Protein AF-A0A816HBF9-F1 (afdb_monomer_lite)

Sequence (228 aa):
MGNAANHFSFCVGQSSKKVHQKRPYVSRPFWPYEHHHLNLNEIDRDTKSSRCIHVMNKTLLETYRDCPLCLKLLYEPVSTLCGHTFCLLCLERFLIASDSLLRCPICRIDLTYLRSCSNQLKPNAILHNLFREMYADEYEIRRNELDNERKNIIKKRLVIGNTHQLLSCDYHHKQHEWTLFIKFDNDDQDPNEISEYVKQVKIHLHPTFSPSQIILDQPPFRLTRIGW

pLDDT: mean 73.68, std 24.53, range [24.92, 96.31]

Radius of gyration: 25.27 Å; chains: 1; bounding box: 60×41×72 Å

Organism: Adineta ricciae (NCBI:txid249248)

Secondary structure (DSSP, 8-state):
---------------------------------------GGG--S---SS-GGGGS-HHHHHHH-B-TTTSSB-SSEEE-TTS-EEEHHHHHHHHHH-SS--B-TTT--B-THHHHSTT-----HHHHHHHHHHTHHHHHHHHHHHHHHHHT---PPEEEEEEEEEEP--TT--EEEEEEEEEETTTTS-TTTHHHH-S-EEEE--TTSSSSEEEE-SSSEEEEEEE-

InterPro domains:
  IPR001841 Zinc finger, RING-type [PS50089] (67-108)
  IPR001841 Zinc finger, RING-type [SM00184] (67-107)
  IPR013083 Zinc finger, RING/FYVE/PHD-type [G3DSA:3.30.40.10] (51-157)
  IPR017907 Zinc finger, RING-type, conserved site [PS00518] (82-91)
  IPR038704 YEATS superfamily [G3DSA:2.60.40.1970] (158-228)
  IPR055129 YEATS domain [PF03366] (174-228)
  IPR055129 YEATS domain [PS51037] (148-228)

Structure (mmCIF, N/CA/C/O backbone):
data_AF-A0A816HBF9-F1
#
_entry.id   AF-A0A816HBF9-F1
#
loop_
_atom_site.group_PDB
_atom_site.id
_atom_site.type_symbol
_atom_site.label_atom_id
_atom_site.label_alt_id
_atom_site.label_comp_id
_atom_site.label_asym_id
_atom_site.label_entity_id
_atom_site.label_seq_id
_atom_site.pdbx_PDB_ins_code
_atom_site.Cartn_x
_atom_site.Cartn_y
_atom_site.Cartn_z
_atom_site.occupancy
_atom_site.B_iso_or_equiv
_atom_site.auth_seq_id
_atom_site.auth_comp_id
_atom_site.auth_asym_id
_atom_site.auth_atom_id
_atom_site.pdbx_PDB_model_num
ATOM 1 N N . MET A 1 1 ? 4.723 9.140 -42.892 1.00 34.34 1 MET A N 1
ATOM 2 C CA . MET A 1 1 ? 4.006 9.910 -41.852 1.00 34.34 1 MET A CA 1
ATOM 3 C C . MET A 1 1 ? 3.119 8.944 -41.091 1.00 34.34 1 MET A C 1
ATOM 5 O O . MET A 1 1 ? 2.214 8.381 -41.686 1.00 34.34 1 MET A O 1
ATOM 9 N N . GLY A 1 2 ? 3.432 8.693 -39.825 1.00 26.12 2 GLY A N 1
ATOM 10 C CA . GLY A 1 2 ? 2.689 7.784 -38.957 1.00 26.12 2 GLY A CA 1
ATOM 11 C C . GLY A 1 2 ? 3.299 7.857 -37.565 1.00 26.12 2 GLY A C 1
ATOM 12 O O . GLY A 1 2 ? 4.355 7.283 -37.329 1.00 26.12 2 GLY A O 1
ATOM 13 N N . ASN A 1 3 ? 2.685 8.647 -36.686 1.00 32.03 3 ASN A N 1
ATOM 14 C CA . ASN A 1 3 ? 3.091 8.778 -35.292 1.00 32.03 3 ASN A CA 1
ATOM 15 C C . ASN A 1 3 ? 2.790 7.463 -34.565 1.00 32.03 3 ASN A C 1
ATOM 17 O O . ASN A 1 3 ? 1.639 7.205 -34.215 1.00 32.03 3 ASN A O 1
ATOM 21 N N . ALA A 1 4 ? 3.810 6.645 -34.311 1.00 30.80 4 ALA A N 1
ATOM 22 C CA . ALA A 1 4 ? 3.710 5.577 -33.326 1.00 30.80 4 ALA A CA 1
ATOM 23 C C . ALA A 1 4 ? 3.900 6.204 -31.939 1.00 30.80 4 ALA A C 1
ATOM 25 O O . ALA A 1 4 ? 5.006 6.305 -31.413 1.00 30.80 4 ALA A O 1
ATOM 26 N N . ALA A 1 5 ? 2.802 6.703 -31.370 1.00 30.75 5 ALA A N 1
ATOM 27 C CA . ALA A 1 5 ? 2.745 7.016 -29.954 1.00 30.75 5 ALA A CA 1
ATOM 28 C C . ALA A 1 5 ? 3.048 5.724 -29.182 1.00 30.75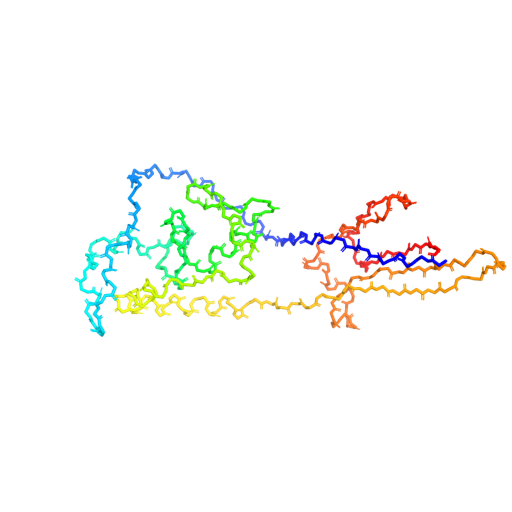 5 ALA A C 1
ATOM 30 O O . ALA A 1 5 ? 2.296 4.752 -29.271 1.00 30.75 5 ALA A O 1
ATOM 31 N N . ASN A 1 6 ? 4.171 5.701 -28.465 1.00 32.19 6 ASN A N 1
ATOM 32 C CA . ASN A 1 6 ? 4.561 4.579 -27.626 1.00 32.19 6 ASN A CA 1
ATOM 33 C C . ASN A 1 6 ? 3.533 4.400 -26.503 1.00 32.19 6 ASN A C 1
ATOM 35 O O . ASN A 1 6 ? 3.592 5.057 -25.463 1.00 32.19 6 ASN A O 1
ATOM 39 N N . HIS A 1 7 ? 2.563 3.520 -26.728 1.00 27.42 7 HIS A N 1
ATOM 40 C CA . HIS A 1 7 ? 1.572 3.144 -25.735 1.00 27.42 7 HIS A CA 1
ATOM 41 C C . HIS A 1 7 ? 2.212 2.130 -24.780 1.00 27.42 7 HIS A C 1
ATOM 43 O O . HIS A 1 7 ? 2.183 0.922 -25.010 1.00 27.42 7 HIS A O 1
ATOM 49 N N . PHE A 1 8 ? 2.856 2.623 -23.723 1.00 31.94 8 PHE A N 1
ATOM 50 C CA . PHE A 1 8 ? 3.412 1.772 -22.678 1.00 31.94 8 PHE A CA 1
ATOM 51 C C . PHE A 1 8 ? 2.348 1.472 -21.617 1.00 31.94 8 PHE A C 1
ATOM 53 O O . PHE A 1 8 ? 1.932 2.352 -20.865 1.00 31.94 8 PHE A O 1
ATOM 60 N N . SER A 1 9 ? 1.920 0.215 -21.519 1.00 25.00 9 SER A N 1
ATOM 61 C CA . SER A 1 9 ? 1.161 -0.271 -20.364 1.00 25.00 9 SER A CA 1
ATOM 62 C C . SER A 1 9 ? 2.136 -0.808 -19.316 1.00 25.00 9 SER A C 1
ATOM 64 O O . SER A 1 9 ? 2.764 -1.845 -19.518 1.00 25.00 9 SER A O 1
ATOM 66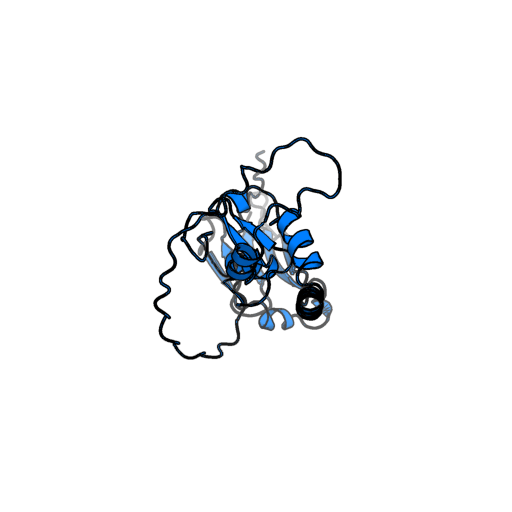 N N . PHE A 1 10 ? 2.276 -0.101 -18.193 1.00 31.12 10 PHE A N 1
ATOM 67 C CA . PHE A 1 10 ? 3.145 -0.501 -17.085 1.00 31.12 10 PHE A CA 1
ATOM 68 C C . PHE A 1 10 ? 2.326 -1.105 -15.939 1.00 31.12 10 PHE A C 1
ATOM 70 O O . PHE A 1 10 ? 1.464 -0.446 -15.365 1.00 31.12 10 PHE A O 1
ATOM 77 N N . CYS A 1 11 ? 2.633 -2.349 -15.568 1.00 25.66 11 CYS A N 1
ATOM 78 C CA . CYS A 1 11 ? 2.266 -2.918 -14.272 1.00 25.66 11 CYS A CA 1
ATOM 79 C C . CYS A 1 11 ? 3.523 -2.955 -13.399 1.00 25.66 11 CYS A C 1
ATOM 81 O O . CYS A 1 11 ? 4.410 -3.778 -13.624 1.00 25.66 11 CYS A O 1
ATOM 83 N N . VAL A 1 12 ? 3.610 -2.062 -12.412 1.00 29.86 12 VAL A N 1
ATOM 84 C CA . VAL A 1 12 ? 4.639 -2.127 -11.368 1.00 29.86 12 VAL A CA 1
ATOM 85 C C . VAL A 1 12 ? 4.088 -2.991 -10.237 1.00 29.86 12 VAL A C 1
ATOM 87 O O . VAL A 1 12 ? 3.280 -2.535 -9.435 1.00 29.86 12 VAL A O 1
ATOM 90 N N . GLY A 1 13 ? 4.506 -4.256 -10.187 1.00 27.31 13 GLY A N 1
ATOM 91 C CA . GLY A 1 13 ? 4.317 -5.097 -9.008 1.00 27.31 13 GLY A CA 1
ATOM 92 C C . GLY A 1 13 ? 5.329 -4.689 -7.941 1.00 27.31 13 GLY A C 1
ATOM 93 O O . GLY A 1 13 ? 6.506 -5.033 -8.044 1.00 27.31 13 GLY A O 1
ATOM 94 N N . GLN A 1 14 ? 4.895 -3.923 -6.941 1.00 26.58 14 GLN A N 1
ATOM 95 C CA . GLN A 1 14 ? 5.707 -3.618 -5.765 1.00 26.58 14 GLN A CA 1
ATOM 96 C C . GLN A 1 14 ? 5.765 -4.856 -4.866 1.00 26.58 14 GLN A C 1
ATOM 98 O O . GLN A 1 14 ? 4.882 -5.068 -4.045 1.00 26.58 14 GLN A O 1
ATOM 103 N N . SER A 1 15 ? 6.810 -5.674 -4.989 1.00 26.50 15 SER A N 1
ATOM 104 C CA . SER A 1 15 ? 7.081 -6.701 -3.978 1.00 26.50 15 SER A CA 1
ATOM 105 C C . SER A 1 15 ? 8.042 -6.131 -2.933 1.00 26.50 15 SER A C 1
ATOM 107 O O . SER A 1 15 ? 9.259 -6.119 -3.118 1.00 26.50 15 SER A O 1
ATOM 109 N N . SER A 1 16 ? 7.487 -5.614 -1.832 1.00 28.62 16 SER A N 1
ATOM 110 C CA . SER A 1 16 ? 8.264 -5.288 -0.633 1.00 28.62 16 SER A CA 1
ATOM 111 C C . SER A 1 16 ? 8.817 -6.573 -0.017 1.00 28.62 16 SER A C 1
ATOM 113 O O . SER A 1 16 ? 8.059 -7.460 0.386 1.00 28.62 16 SER A O 1
ATOM 115 N N . LYS A 1 17 ? 10.147 -6.655 0.114 1.00 25.11 17 LYS A N 1
ATOM 116 C CA . LYS A 1 17 ? 10.824 -7.663 0.939 1.00 25.11 17 LYS A CA 1
ATOM 117 C C . LYS A 1 17 ? 10.371 -7.491 2.395 1.00 25.11 17 LYS A C 1
ATOM 119 O O . LYS A 1 17 ? 10.892 -6.663 3.134 1.00 25.11 17 LYS A O 1
ATOM 124 N N . LYS A 1 18 ? 9.385 -8.283 2.819 1.00 29.20 18 LYS A N 1
ATOM 125 C CA . LYS A 1 18 ? 9.094 -8.507 4.237 1.00 29.20 18 LYS A CA 1
ATOM 126 C C . LYS A 1 18 ? 10.232 -9.341 4.814 1.00 29.20 18 LYS A C 1
ATOM 128 O O . LYS A 1 18 ? 10.496 -10.439 4.330 1.00 29.20 18 LYS A O 1
ATOM 133 N N . VAL A 1 19 ? 10.869 -8.840 5.868 1.00 25.70 19 VAL A N 1
ATOM 134 C CA . VAL A 1 19 ? 11.688 -9.657 6.766 1.00 25.70 19 VAL A CA 1
ATOM 135 C C . VAL A 1 19 ? 10.830 -10.847 7.201 1.00 25.70 19 VAL A C 1
ATOM 137 O O . VAL A 1 19 ? 9.811 -10.686 7.876 1.00 25.70 19 VAL A O 1
ATOM 140 N N . HIS A 1 20 ? 11.197 -12.049 6.756 1.00 25.58 20 HIS A N 1
ATOM 141 C CA . HIS A 1 20 ? 10.566 -13.286 7.192 1.00 25.58 20 HIS A CA 1
ATOM 142 C C . HIS A 1 20 ? 10.966 -13.569 8.642 1.00 25.58 20 HIS A C 1
ATOM 144 O O . HIS A 1 20 ? 11.850 -14.372 8.920 1.00 25.58 20 HIS A O 1
ATOM 150 N N . GLN A 1 21 ? 10.260 -12.953 9.588 1.00 25.58 21 GLN A N 1
ATOM 151 C CA . GLN A 1 21 ? 10.035 -13.615 10.864 1.00 25.58 21 GLN A CA 1
ATOM 152 C C . GLN A 1 21 ? 9.000 -14.710 10.618 1.00 25.58 21 GLN A C 1
ATOM 154 O O . GLN A 1 21 ? 7.813 -14.433 10.439 1.00 25.58 21 GLN A O 1
ATOM 159 N N . LYS A 1 22 ? 9.462 -15.965 10.580 1.00 24.92 22 LYS A N 1
ATOM 160 C CA . LYS A 1 22 ? 8.590 -17.134 10.718 1.00 24.92 22 LYS A CA 1
ATOM 161 C C . LYS A 1 22 ? 7.834 -16.979 12.042 1.00 24.92 22 LYS A C 1
ATOM 163 O O . LYS A 1 22 ? 8.408 -17.195 13.103 1.00 24.92 22 LYS A O 1
ATOM 168 N N . ARG A 1 23 ? 6.570 -16.556 11.988 1.00 27.75 23 ARG A N 1
ATOM 169 C CA . ARG A 1 23 ? 5.658 -16.643 13.134 1.00 27.75 23 ARG A CA 1
ATOM 170 C C . ARG A 1 23 ? 4.969 -18.008 13.105 1.00 27.75 23 ARG A C 1
ATOM 172 O O . ARG A 1 23 ? 4.680 -18.506 12.015 1.00 27.75 23 ARG A O 1
ATOM 179 N N . PRO A 1 24 ? 4.770 -18.633 14.275 1.00 25.53 24 PRO A N 1
ATOM 180 C CA . PRO A 1 24 ? 4.295 -20.001 14.373 1.00 25.53 24 PRO A CA 1
ATOM 181 C C . PRO A 1 24 ? 2.881 -20.111 13.806 1.00 25.53 24 PRO A C 1
ATOM 183 O O . PRO A 1 24 ? 2.081 -19.181 13.895 1.00 25.53 24 PRO A O 1
ATOM 186 N N . TYR A 1 25 ? 2.597 -21.265 13.212 1.00 27.36 25 TYR A N 1
ATOM 187 C CA . TYR A 1 25 ? 1.274 -21.664 12.762 1.00 27.36 25 TYR A CA 1
ATOM 188 C C . TYR A 1 25 ? 0.367 -21.760 13.996 1.00 27.36 25 TYR A C 1
ATOM 190 O O . TYR A 1 25 ? 0.326 -22.790 14.664 1.00 27.36 25 TYR A O 1
ATOM 198 N N . VAL A 1 26 ? -0.300 -20.663 14.360 1.00 30.27 26 VAL A N 1
ATOM 199 C CA . VAL A 1 26 ? -1.298 -20.691 15.429 1.00 30.27 26 VAL A CA 1
ATOM 200 C C . VAL A 1 26 ? -2.546 -21.316 14.824 1.00 30.27 26 VAL A C 1
ATOM 202 O O . VAL A 1 26 ? -3.169 -20.758 13.918 1.00 30.27 26 VAL A O 1
ATOM 205 N N . SER A 1 27 ? -2.851 -22.530 15.271 1.00 28.05 27 SER A N 1
ATOM 206 C CA . SER A 1 27 ? -4.077 -23.256 14.966 1.00 28.05 27 SER A CA 1
ATOM 207 C C . SER A 1 27 ? -5.290 -22.332 15.089 1.00 28.05 27 SER A C 1
ATOM 209 O O . SER A 1 27 ? -5.502 -21.707 16.127 1.00 28.05 27 SER A O 1
ATOM 211 N N . ARG A 1 28 ? -6.059 -22.247 13.998 1.00 37.28 28 ARG A N 1
ATOM 212 C CA . ARG A 1 28 ? -7.328 -21.516 13.880 1.00 37.28 28 ARG A CA 1
ATOM 213 C C . ARG A 1 28 ? -8.198 -21.716 15.131 1.00 37.28 28 ARG A C 1
ATOM 215 O O . ARG A 1 28 ? -8.555 -22.863 15.403 1.00 37.28 28 ARG A O 1
ATOM 222 N N . PRO A 1 29 ? -8.636 -20.649 15.820 1.00 32.00 29 PRO A N 1
ATOM 223 C CA . PRO A 1 29 ? -9.813 -20.750 16.659 1.00 32.00 29 PRO A CA 1
ATOM 224 C C . PRO A 1 29 ? -11.003 -20.994 15.733 1.00 32.00 29 PRO A C 1
ATOM 226 O O . PRO A 1 29 ? -11.211 -20.277 14.748 1.00 32.00 29 PRO A O 1
ATOM 229 N N . PHE A 1 30 ? -11.746 -22.053 16.021 1.00 28.64 30 PHE A N 1
ATOM 230 C CA . PHE A 1 30 ? -13.065 -22.309 15.467 1.00 28.64 30 PHE A CA 1
ATOM 231 C C . PHE A 1 30 ? -13.967 -21.176 15.977 1.00 28.64 30 PHE A C 1
ATOM 233 O O . PHE A 1 30 ? -14.443 -21.232 17.103 1.00 28.64 30 PHE A O 1
ATOM 240 N N . TRP A 1 31 ? -14.099 -20.087 15.220 1.00 30.38 31 TRP A N 1
ATOM 241 C CA . TRP A 1 31 ? -15.003 -18.994 15.572 1.00 30.38 31 TRP A CA 1
ATOM 242 C C . TRP A 1 31 ? -16.430 -19.407 15.192 1.00 30.38 31 TRP A C 1
ATOM 244 O O . TRP A 1 31 ? -16.695 -19.572 13.999 1.00 30.38 31 TRP A O 1
ATOM 254 N N . PRO A 1 32 ? -17.354 -19.573 16.153 1.00 29.83 32 PRO A N 1
ATOM 255 C CA . PRO A 1 32 ? -18.763 -19.766 15.866 1.00 29.83 32 PRO A CA 1
ATOM 256 C C . PRO A 1 32 ? -19.387 -18.372 15.747 1.00 29.83 32 PRO A C 1
ATOM 258 O O . PRO A 1 32 ? -20.007 -17.888 16.684 1.00 29.83 32 PRO A O 1
ATOM 261 N N . TYR A 1 33 ? -19.136 -17.664 14.647 1.00 36.69 33 TYR A N 1
ATOM 262 C CA . TYR A 1 33 ? -19.802 -16.386 14.394 1.00 36.69 33 TYR A CA 1
ATOM 263 C C . TYR A 1 33 ? -20.846 -16.586 13.304 1.00 36.69 33 TYR A C 1
ATOM 265 O O . TYR A 1 33 ? -20.514 -16.723 12.126 1.00 36.69 33 TYR A O 1
ATOM 273 N N . GLU A 1 34 ? -22.112 -16.613 13.716 1.00 34.00 34 GLU A N 1
ATOM 274 C CA . GLU A 1 34 ? -23.226 -16.362 12.810 1.00 34.00 34 GLU A CA 1
ATOM 275 C C . GLU A 1 34 ? -23.030 -14.988 12.153 1.00 34.00 34 GLU A C 1
ATOM 277 O O . GLU A 1 34 ? -22.664 -13.999 12.794 1.00 34.00 34 GLU A O 1
ATOM 282 N N . HIS A 1 35 ? -23.206 -14.954 10.834 1.00 39.69 35 HIS A N 1
ATOM 283 C CA . HIS A 1 35 ? -22.974 -13.793 9.984 1.00 39.69 35 HIS A CA 1
ATOM 284 C C . HIS A 1 35 ? -24.050 -12.723 10.202 1.00 39.69 35 HIS A C 1
ATOM 286 O O . HIS A 1 35 ? -24.981 -12.588 9.408 1.00 39.69 35 HIS A O 1
ATOM 292 N N . HIS A 1 36 ? -23.925 -11.929 11.260 1.00 41.28 36 HIS A N 1
ATOM 293 C CA . HIS A 1 36 ? -24.763 -10.749 11.431 1.00 41.28 36 HIS A CA 1
ATOM 294 C C . HIS A 1 36 ? -24.152 -9.565 10.679 1.00 41.28 36 HIS A C 1
ATOM 296 O O . HIS A 1 36 ? -23.184 -8.938 11.105 1.00 41.28 36 HIS A O 1
ATOM 302 N N . HIS A 1 37 ? -24.734 -9.264 9.519 1.00 42.72 37 HIS A N 1
ATOM 303 C CA . HIS A 1 37 ? -24.522 -7.995 8.839 1.00 42.72 37 HIS A CA 1
ATOM 304 C C . HIS A 1 37 ? -25.027 -6.868 9.748 1.00 42.72 37 HIS A C 1
ATOM 306 O O . HIS A 1 37 ? -26.206 -6.841 10.096 1.00 42.72 37 HIS A O 1
ATOM 312 N N . LEU A 1 38 ? -24.160 -5.920 10.110 1.00 43.41 38 LEU A N 1
ATOM 313 C CA . LEU A 1 38 ? -24.601 -4.650 10.688 1.00 43.41 38 LEU A CA 1
ATOM 314 C C . LEU A 1 38 ? -25.400 -3.903 9.612 1.00 43.41 38 LEU A C 1
ATOM 316 O O . LEU A 1 38 ? -24.833 -3.231 8.749 1.00 43.41 38 LEU A O 1
ATOM 320 N N . ASN A 1 39 ? -26.721 -4.077 9.618 1.00 38.47 39 ASN A N 1
ATOM 321 C CA . ASN A 1 39 ? -27.620 -3.378 8.714 1.00 38.47 39 ASN A CA 1
ATOM 322 C C . ASN A 1 39 ? -27.820 -1.946 9.226 1.00 38.47 39 ASN A C 1
ATOM 324 O O . ASN A 1 39 ? -28.690 -1.674 10.043 1.00 38.47 39 ASN A O 1
ATOM 328 N N . LEU A 1 40 ? -26.981 -1.025 8.752 1.00 48.06 40 LEU A N 1
ATOM 329 C CA . LEU A 1 40 ? -27.063 0.405 9.069 1.00 48.06 40 LEU A CA 1
ATOM 330 C C . LEU A 1 40 ? -28.175 1.140 8.286 1.00 48.06 40 LEU A C 1
ATOM 332 O O . LEU A 1 40 ? -28.242 2.365 8.346 1.00 48.06 40 LEU A O 1
ATOM 336 N N . ASN A 1 41 ? -29.038 0.429 7.547 1.00 38.34 41 ASN A N 1
ATOM 337 C CA . ASN A 1 41 ? -30.069 1.047 6.702 1.00 38.34 41 ASN A CA 1
ATOM 338 C C . ASN A 1 41 ? -31.364 1.434 7.442 1.00 38.34 41 ASN A C 1
ATOM 340 O O . ASN A 1 41 ? -32.261 1.982 6.811 1.00 38.34 41 ASN A O 1
ATOM 344 N N . GLU A 1 42 ? -31.465 1.213 8.755 1.00 39.00 42 GLU A N 1
ATOM 345 C CA . GLU A 1 42 ? -32.593 1.686 9.583 1.00 39.00 42 GLU A CA 1
ATOM 346 C C . GLU A 1 42 ? -32.289 3.008 10.312 1.00 39.00 42 GLU A C 1
ATOM 348 O O . GLU A 1 42 ? -32.844 3.300 11.368 1.00 39.00 42 GLU A O 1
ATOM 353 N N . ILE A 1 43 ? -31.389 3.831 9.768 1.00 43.00 43 ILE A N 1
ATOM 354 C CA . ILE A 1 43 ? -31.136 5.174 10.297 1.00 43.00 43 ILE A CA 1
ATOM 355 C C . ILE A 1 43 ? -31.946 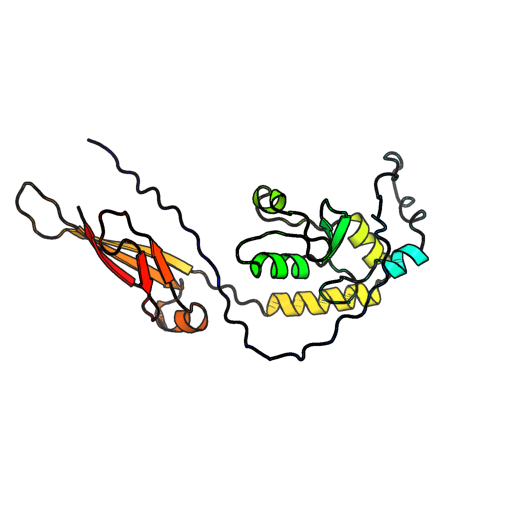6.162 9.460 1.00 43.00 43 ILE A C 1
ATOM 357 O O . ILE A 1 43 ? -31.559 6.539 8.351 1.00 43.00 43 ILE A O 1
ATOM 361 N N . ASP A 1 44 ? -33.107 6.522 10.005 1.00 35.72 44 ASP A N 1
ATOM 362 C CA . ASP A 1 44 ? -34.043 7.481 9.431 1.00 35.72 44 ASP A CA 1
ATOM 363 C C . ASP A 1 44 ? -33.354 8.833 9.170 1.00 35.72 44 ASP A C 1
ATOM 365 O O . ASP A 1 44 ? -32.563 9.328 9.980 1.00 35.72 44 ASP A O 1
ATOM 369 N N . ARG A 1 45 ? -33.601 9.399 7.985 1.00 41.56 45 ARG A N 1
ATOM 370 C CA . ARG A 1 45 ? -32.787 10.476 7.392 1.00 41.56 45 ARG A CA 1
ATOM 371 C C . ARG A 1 45 ? -33.151 11.879 7.869 1.00 41.56 45 ARG A C 1
ATOM 373 O O . ARG A 1 45 ? -32.474 12.828 7.483 1.00 41.56 45 ARG A O 1
ATOM 380 N N . ASP A 1 46 ? -34.138 12.009 8.744 1.00 37.91 46 ASP A N 1
ATOM 381 C CA . ASP A 1 46 ? -34.604 13.296 9.241 1.00 37.91 46 ASP A CA 1
ATOM 382 C C . ASP A 1 46 ? -34.551 13.360 10.766 1.00 37.91 46 ASP A C 1
ATOM 384 O O . ASP A 1 46 ? -35.512 13.061 11.462 1.00 37.91 46 ASP A O 1
ATOM 388 N N . THR A 1 47 ? -33.422 13.807 11.317 1.00 36.19 47 THR A N 1
ATOM 389 C CA . THR A 1 47 ? -33.426 14.696 12.491 1.00 36.19 47 THR A CA 1
ATOM 390 C C . THR A 1 47 ? -32.041 15.293 12.714 1.00 36.19 47 THR A C 1
ATOM 392 O O . THR A 1 47 ? -31.048 14.618 12.974 1.00 36.19 47 THR A O 1
ATOM 395 N N . LYS A 1 48 ? -31.984 16.619 12.613 1.00 36.44 48 LYS A N 1
ATOM 396 C CA . LYS A 1 48 ? -30.832 17.442 12.973 1.00 36.44 48 LYS A CA 1
ATOM 397 C C . LYS A 1 48 ? -30.388 17.157 14.415 1.00 36.44 48 LYS A C 1
ATOM 399 O O . LYS A 1 48 ? -31.211 17.162 15.322 1.00 36.44 48 LYS A O 1
ATOM 404 N N . SER A 1 49 ? -29.070 17.083 14.597 1.00 43.81 49 SER A N 1
ATOM 405 C CA . SER A 1 49 ? -28.341 17.303 15.852 1.00 43.81 49 SER A CA 1
ATOM 406 C C . SER A 1 49 ? -28.540 16.268 16.975 1.00 43.81 49 SER A C 1
ATOM 408 O O . SER A 1 49 ? -29.600 16.120 17.575 1.00 43.81 49 SER A O 1
ATOM 410 N N . SER A 1 50 ? -27.431 15.620 17.340 1.00 38.62 50 SER A N 1
ATOM 411 C CA . SER A 1 50 ? -27.157 15.055 18.674 1.00 38.62 50 SER A CA 1
ATOM 412 C C . SER A 1 50 ? -27.927 13.804 19.132 1.00 38.62 50 SER A C 1
ATOM 414 O O . SER A 1 50 ? -27.560 13.244 20.160 1.00 38.62 50 SER A O 1
ATOM 416 N N . ARG A 1 51 ? -28.945 13.317 18.407 1.00 40.84 51 ARG A N 1
ATOM 417 C CA . ARG A 1 51 ? -29.773 12.169 18.854 1.00 40.84 51 ARG A CA 1
ATOM 418 C C . ARG A 1 51 ? -29.517 10.821 18.169 1.00 40.84 51 ARG A C 1
ATOM 420 O O . ARG A 1 51 ? -29.920 9.800 18.717 1.00 40.84 51 ARG A O 1
ATOM 427 N N . CYS A 1 52 ? -28.796 10.766 17.048 1.00 41.22 52 CYS A N 1
ATOM 428 C CA . CYS A 1 52 ? -28.567 9.505 16.320 1.00 41.22 52 CYS A CA 1
ATOM 429 C C . CYS A 1 52 ? -27.604 8.530 17.032 1.00 41.22 52 CYS A C 1
ATOM 431 O O . CYS A 1 52 ? -27.521 7.367 16.654 1.00 41.22 52 CYS A O 1
ATOM 433 N N . ILE A 1 53 ? -26.897 8.976 18.076 1.00 46.22 53 ILE A N 1
ATOM 434 C CA . ILE A 1 53 ? -25.989 8.127 18.870 1.00 46.22 53 ILE A CA 1
ATOM 435 C C . ILE A 1 53 ? -26.776 7.200 19.819 1.00 46.22 53 ILE A C 1
ATOM 437 O O . ILE A 1 53 ? -26.278 6.153 20.218 1.00 46.22 53 ILE A O 1
ATOM 441 N N . HIS A 1 54 ? -28.033 7.528 20.145 1.00 41.69 54 HIS A N 1
ATOM 442 C CA . HIS A 1 54 ? -28.784 6.835 21.200 1.00 41.69 54 HIS A CA 1
ATOM 443 C C . HIS A 1 54 ? -29.390 5.477 20.789 1.00 41.69 54 HIS A C 1
ATOM 445 O O . HIS A 1 54 ? -29.987 4.809 21.627 1.00 41.69 54 HIS A O 1
ATOM 451 N N . VAL A 1 55 ? -29.260 5.051 19.524 1.00 47.94 55 VAL A N 1
ATOM 452 C CA . VAL A 1 55 ? -29.934 3.836 19.003 1.00 47.94 55 VAL A CA 1
ATOM 453 C C . VAL A 1 55 ? -28.953 2.709 18.645 1.00 47.94 55 VAL A C 1
ATOM 455 O O . VAL A 1 55 ? -29.354 1.646 18.187 1.00 47.94 55 VAL A O 1
ATOM 458 N N . MET A 1 56 ? -27.652 2.876 18.896 1.00 54.81 56 MET A N 1
ATOM 459 C CA . MET A 1 56 ? -26.715 1.750 18.832 1.00 54.81 56 MET A CA 1
ATOM 460 C C . MET A 1 56 ? -26.621 1.107 20.218 1.00 54.81 56 MET A C 1
ATOM 462 O O . MET A 1 56 ? -26.126 1.717 21.164 1.00 54.81 56 MET A O 1
ATOM 466 N N . ASN A 1 57 ? -27.113 -0.126 20.357 1.00 64.50 57 ASN A N 1
ATOM 467 C CA . ASN A 1 57 ? -27.013 -0.873 21.608 1.00 64.50 57 ASN A CA 1
ATOM 468 C C . ASN A 1 57 ? -25.530 -1.050 21.992 1.00 64.50 57 ASN A C 1
ATOM 470 O O . ASN A 1 57 ? -24.742 -1.614 21.229 1.00 64.50 57 ASN A O 1
ATOM 474 N N . LYS A 1 58 ? -25.155 -0.572 23.184 1.00 66.81 58 LYS A N 1
ATOM 475 C CA . LYS A 1 58 ? -23.782 -0.605 23.707 1.00 66.81 58 LYS A CA 1
ATOM 476 C C . LYS A 1 58 ? -23.168 -2.012 23.669 1.00 66.81 58 LYS A C 1
ATOM 478 O O . LYS A 1 58 ? -21.999 -2.145 23.323 1.00 66.81 58 LYS A O 1
ATOM 483 N N . THR A 1 59 ? -23.961 -3.053 23.934 1.00 71.44 59 THR A N 1
ATOM 484 C CA . THR A 1 59 ? -23.491 -4.450 23.913 1.00 71.44 59 THR A CA 1
ATOM 485 C C . THR A 1 59 ? -23.174 -4.950 22.502 1.00 71.44 59 THR A C 1
ATOM 487 O O . THR A 1 59 ? -22.209 -5.683 22.297 1.00 71.44 59 THR A O 1
ATOM 490 N N . LEU A 1 60 ? -23.935 -4.511 21.494 1.00 72.00 60 LEU A N 1
ATOM 491 C CA . LEU A 1 60 ? -23.635 -4.803 20.092 1.00 72.00 60 LEU A CA 1
ATOM 492 C C . LEU A 1 60 ? -22.312 -4.144 19.684 1.00 72.00 60 LEU A C 1
ATOM 494 O O . LEU A 1 60 ? -21.454 -4.804 19.108 1.00 72.00 60 LEU A O 1
ATOM 498 N N . LEU A 1 61 ? -22.092 -2.877 20.040 1.00 75.12 61 LEU A N 1
ATOM 499 C CA . LEU A 1 61 ? -20.845 -2.175 19.710 1.00 75.12 61 LEU A CA 1
ATOM 500 C C . LEU A 1 61 ? -19.609 -2.794 20.364 1.00 75.12 61 LEU A C 1
ATOM 502 O O . LEU A 1 61 ? -18.568 -2.878 19.714 1.00 75.12 61 LEU A O 1
ATOM 506 N N . GLU A 1 62 ? -19.732 -3.291 21.595 1.00 79.50 62 GLU A N 1
ATOM 507 C CA . GLU A 1 62 ? -18.667 -4.049 22.265 1.00 79.50 62 GLU A CA 1
ATOM 508 C C . GLU A 1 62 ? -18.260 -5.309 21.487 1.00 79.50 62 GLU A C 1
ATOM 510 O O . GLU A 1 62 ? -17.109 -5.728 21.566 1.00 79.50 62 GLU A O 1
ATOM 515 N N . THR A 1 63 ? -19.160 -5.870 20.676 1.00 80.06 63 THR A N 1
ATOM 516 C CA . THR A 1 63 ? -18.885 -7.071 19.873 1.00 80.06 63 THR A CA 1
ATOM 517 C C . THR A 1 63 ? -18.179 -6.746 18.546 1.00 80.06 63 THR A C 1
ATOM 519 O O . THR A 1 63 ? -17.423 -7.566 18.031 1.00 80.06 63 THR A O 1
ATOM 522 N N . TYR A 1 64 ? -18.386 -5.546 17.985 1.00 83.94 64 TYR A N 1
ATOM 523 C CA . TYR A 1 64 ? -17.901 -5.163 16.642 1.00 83.94 64 TYR A CA 1
ATOM 524 C C . TYR A 1 64 ? -16.857 -4.035 16.638 1.00 83.94 64 TYR A C 1
ATOM 526 O O . TYR A 1 64 ? -16.520 -3.500 15.580 1.00 83.94 64 TYR A O 1
ATOM 534 N N . ARG A 1 65 ? -16.344 -3.653 17.810 1.00 91.56 65 ARG A N 1
ATOM 535 C CA . ARG A 1 65 ? -15.349 -2.579 17.971 1.00 91.56 65 ARG A CA 1
ATOM 536 C C . ARG A 1 65 ? -13.943 -2.950 17.507 1.00 91.56 65 ARG A C 1
ATOM 538 O O . ARG A 1 65 ? -13.170 -2.053 17.174 1.00 91.56 65 ARG A O 1
ATOM 545 N N . ASP A 1 66 ? -13.605 -4.233 17.457 1.00 95.19 66 ASP A N 1
ATOM 546 C CA . ASP A 1 66 ? -12.238 -4.664 17.180 1.00 95.19 66 ASP A CA 1
ATOM 547 C C . ASP A 1 66 ? -12.027 -4.992 15.700 1.00 95.19 66 ASP A C 1
ATOM 549 O O . ASP A 1 66 ? -12.801 -5.693 15.047 1.00 95.19 66 ASP A O 1
ATOM 553 N N . CYS A 1 67 ? -10.926 -4.491 15.151 1.00 96.19 67 CYS A N 1
ATOM 554 C CA . CYS A 1 67 ? -10.519 -4.776 13.787 1.00 96.19 67 CYS A CA 1
ATOM 555 C C . CYS A 1 67 ? -10.093 -6.245 13.666 1.00 96.19 67 CYS A C 1
ATOM 557 O O . CYS A 1 67 ? -9.135 -6.646 14.330 1.00 96.19 67 CYS A O 1
ATOM 559 N N . PRO A 1 68 ? -10.657 -7.038 12.744 1.00 94.50 68 PRO A N 1
ATOM 560 C CA . PRO A 1 68 ? -10.328 -8.460 12.643 1.00 94.50 68 PRO A CA 1
ATOM 561 C C . PRO A 1 68 ? -8.922 -8.734 12.073 1.00 94.50 68 PRO A C 1
ATOM 563 O O . PRO A 1 68 ? -8.459 -9.870 12.092 1.00 94.50 68 PRO A O 1
ATOM 566 N N . LEU A 1 69 ? -8.228 -7.710 11.557 1.00 94.06 69 LEU A N 1
ATOM 567 C CA . LEU A 1 69 ? -6.856 -7.829 11.048 1.00 94.06 69 LEU A CA 1
ATOM 568 C C . LEU A 1 69 ? -5.791 -7.574 12.119 1.00 94.06 69 LEU A C 1
ATOM 570 O O . LEU A 1 69 ? -4.735 -8.200 12.079 1.00 94.06 69 LEU A O 1
ATOM 574 N N . CYS A 1 70 ? -6.032 -6.637 13.041 1.00 95.06 70 CYS A N 1
ATOM 575 C CA . CYS A 1 70 ? -5.063 -6.288 14.086 1.00 95.06 70 CYS A CA 1
ATOM 576 C C . CYS A 1 70 ? -5.523 -6.629 15.504 1.00 95.06 70 CYS A C 1
ATOM 578 O O . CYS A 1 70 ? -4.717 -6.498 16.418 1.00 95.06 70 CYS A O 1
ATOM 580 N N . LEU A 1 71 ? -6.778 -7.056 15.676 1.00 94.94 71 LEU A N 1
ATOM 581 C CA . LEU A 1 71 ? -7.396 -7.440 16.950 1.00 94.94 71 LEU A CA 1
ATOM 582 C C . LEU A 1 71 ? -7.312 -6.336 18.016 1.00 94.94 71 LEU A C 1
ATOM 584 O O . LEU A 1 71 ? -7.101 -6.600 19.193 1.00 94.94 71 LEU A O 1
ATOM 588 N N . LYS A 1 72 ? -7.422 -5.082 17.573 1.00 95.94 72 LYS A N 1
ATOM 589 C CA . LYS A 1 72 ? -7.457 -3.877 18.413 1.00 95.94 72 LYS A CA 1
ATOM 590 C C . LYS A 1 72 ? -8.662 -3.038 18.014 1.00 95.94 72 LYS A C 1
ATOM 592 O O . LYS A 1 72 ? -9.134 -3.195 16.882 1.00 95.94 72 LYS A O 1
ATOM 597 N N . LEU A 1 73 ? -9.052 -2.081 18.856 1.00 96.12 73 LEU A N 1
ATOM 598 C CA . LEU A 1 73 ? -10.081 -1.095 18.533 1.00 96.12 73 LEU A CA 1
ATOM 599 C C . LEU A 1 73 ? -9.881 -0.499 17.127 1.00 96.12 73 LEU A C 1
ATOM 601 O O . LEU A 1 73 ? -8.767 -0.112 16.729 1.00 96.12 73 LEU A O 1
ATOM 605 N N . LEU A 1 74 ? -10.977 -0.465 16.373 1.00 96.31 74 LEU A N 1
ATOM 606 C CA . LEU A 1 74 ? -11.068 0.131 15.049 1.00 96.31 74 LEU A CA 1
ATOM 607 C C . LEU A 1 74 ? -10.669 1.611 15.101 1.00 96.31 74 LEU A C 1
ATOM 609 O O . LEU A 1 74 ? -11.246 2.395 15.846 1.00 96.31 74 LEU A O 1
ATOM 613 N N . TYR A 1 75 ? -9.708 1.997 14.262 1.00 95.88 75 TYR A N 1
ATOM 614 C CA . TYR A 1 75 ? -9.274 3.382 14.083 1.00 95.88 75 TYR A CA 1
ATOM 615 C C . TYR A 1 75 ? -9.396 3.767 12.614 1.00 95.88 75 TYR A C 1
ATOM 617 O O . TYR A 1 75 ? -8.936 3.013 11.750 1.00 95.88 75 TYR A O 1
ATOM 625 N N . GLU A 1 76 ? -10.029 4.912 12.341 1.00 94.94 76 GLU A N 1
ATOM 626 C CA . GLU A 1 76 ? -10.450 5.306 10.987 1.00 94.94 76 GLU A CA 1
ATOM 627 C C . GLU A 1 76 ? -11.141 4.124 10.265 1.00 94.94 76 GLU A C 1
ATOM 629 O O . GLU A 1 76 ? -10.646 3.640 9.244 1.00 94.94 76 GLU A O 1
ATOM 634 N N . PRO A 1 77 ? -12.235 3.574 10.835 1.00 95.56 77 PRO A N 1
ATOM 635 C CA . PRO A 1 77 ? -12.869 2.354 10.338 1.00 95.56 77 PRO A CA 1
ATOM 636 C C . PRO A 1 77 ? -13.338 2.512 8.895 1.00 95.56 77 PRO A C 1
ATOM 638 O O . PRO A 1 77 ? -14.026 3.473 8.584 1.00 95.56 77 PRO A O 1
ATOM 641 N N . VAL A 1 78 ? -13.054 1.546 8.027 1.00 93.88 78 VAL A N 1
ATOM 642 C CA . VAL A 1 78 ? -13.559 1.480 6.652 1.00 93.88 78 VAL A CA 1
ATOM 643 C C . VAL A 1 78 ? -14.459 0.266 6.511 1.00 93.88 78 VAL A C 1
ATOM 645 O O . VAL A 1 78 ? -14.031 -0.861 6.766 1.00 93.88 78 VAL A O 1
ATOM 648 N N . SER A 1 79 ? -15.694 0.503 6.080 1.00 92.44 79 SER A N 1
ATOM 649 C CA . SER A 1 79 ? -16.687 -0.541 5.838 1.00 92.44 79 SER A CA 1
ATOM 650 C C . SER A 1 79 ? -16.725 -0.893 4.352 1.00 92.44 79 SER A C 1
ATOM 652 O O . SER A 1 79 ? -16.859 -0.031 3.485 1.00 92.44 79 SER A O 1
ATOM 654 N N . THR A 1 80 ? -16.596 -2.179 4.055 1.00 90.75 80 THR A N 1
ATOM 655 C CA . THR A 1 80 ? -16.748 -2.721 2.700 1.00 90.75 80 THR A CA 1
ATOM 656 C C . THR A 1 80 ? -18.227 -2.920 2.359 1.00 90.75 80 THR A C 1
ATOM 658 O O . THR A 1 80 ? -19.051 -3.076 3.257 1.00 90.75 80 THR A O 1
ATOM 661 N N . LEU A 1 81 ? -18.575 -2.995 1.067 1.00 89.12 81 LEU A N 1
ATOM 662 C CA . LEU A 1 81 ? -19.961 -3.252 0.636 1.00 89.12 81 LEU A CA 1
ATOM 663 C C . LEU A 1 81 ? -20.487 -4.623 1.088 1.00 89.12 81 LEU A C 1
ATOM 665 O O . LEU A 1 81 ? -21.691 -4.823 1.176 1.00 89.12 81 LEU A O 1
ATOM 669 N N . CYS A 1 82 ? -19.595 -5.558 1.431 1.00 89.38 82 CYS A N 1
ATOM 670 C CA . CYS A 1 82 ? -19.981 -6.831 2.038 1.00 89.38 82 CYS A CA 1
ATOM 671 C C . CYS A 1 82 ? -20.295 -6.742 3.546 1.00 89.38 82 CYS A C 1
ATOM 673 O O . CYS A 1 82 ? -20.582 -7.765 4.161 1.00 89.38 82 CYS A O 1
ATOM 675 N N . GLY A 1 83 ? -20.216 -5.550 4.150 1.00 88.94 83 GLY A N 1
ATOM 676 C CA . GLY A 1 83 ? -20.564 -5.291 5.551 1.00 88.94 83 GLY A CA 1
ATOM 677 C C . GLY A 1 83 ? -19.420 -5.454 6.557 1.00 88.94 83 GLY A C 1
ATOM 678 O O . GLY A 1 83 ? -19.596 -5.139 7.729 1.00 88.94 83 GLY A O 1
ATOM 679 N N . HIS A 1 84 ? -18.233 -5.896 6.131 1.00 92.56 84 HIS A N 1
ATOM 680 C CA . HIS A 1 84 ? -17.084 -6.040 7.031 1.00 92.56 84 HIS A CA 1
ATOM 681 C C . HIS A 1 84 ? -16.325 -4.724 7.181 1.00 92.56 84 HIS A C 1
ATOM 683 O O . HIS A 1 84 ? -16.079 -4.033 6.185 1.00 92.56 84 HIS A O 1
ATOM 689 N N . THR A 1 85 ? -15.922 -4.422 8.417 1.00 94.38 85 THR A N 1
ATOM 690 C CA . THR A 1 85 ? -15.234 -3.181 8.787 1.00 94.38 85 THR A CA 1
ATOM 691 C C . THR A 1 85 ? -13.826 -3.464 9.310 1.00 94.38 85 THR A C 1
ATOM 693 O O . THR A 1 85 ? -13.604 -4.416 10.056 1.00 94.38 85 THR A O 1
ATOM 696 N N . PHE A 1 86 ? -12.864 -2.635 8.908 1.00 95.38 86 PHE A N 1
ATOM 697 C CA . PHE A 1 86 ? -11.442 -2.761 9.246 1.00 95.38 86 PHE A CA 1
ATOM 698 C C . PHE A 1 86 ? -10.853 -1.382 9.553 1.00 95.38 86 PHE A C 1
ATOM 700 O O . PHE A 1 86 ? -11.415 -0.381 9.126 1.00 95.38 86 PHE A O 1
ATOM 707 N N . CYS A 1 87 ? -9.696 -1.291 10.213 1.00 95.25 87 CYS A N 1
ATOM 708 C CA . CYS A 1 87 ? -8.943 -0.029 10.220 1.00 95.25 87 CYS A CA 1
ATOM 709 C C . CYS A 1 87 ? -8.515 0.321 8.787 1.00 95.25 87 CYS A C 1
ATOM 711 O O . CYS A 1 87 ? -8.079 -0.581 8.059 1.00 95.25 87 CYS A O 1
ATOM 713 N N . LEU A 1 88 ? -8.537 1.608 8.426 1.00 92.69 88 LEU A N 1
ATOM 714 C CA . LEU A 1 88 ? -8.074 2.100 7.122 1.00 92.69 88 LEU A CA 1
ATOM 715 C C . LEU A 1 88 ? -6.709 1.509 6.738 1.00 92.69 88 LEU A C 1
ATOM 717 O O . LEU A 1 88 ? -6.600 0.777 5.756 1.00 92.69 88 LEU A O 1
ATOM 721 N N . LEU A 1 89 ? -5.696 1.726 7.584 1.00 90.75 89 LEU A N 1
ATOM 722 C CA . LEU A 1 89 ? -4.328 1.275 7.312 1.00 90.75 89 LEU A CA 1
ATOM 723 C C . LEU A 1 89 ? -4.208 -0.260 7.241 1.00 90.75 89 LEU A C 1
ATOM 725 O O . LEU A 1 89 ? -3.399 -0.792 6.481 1.00 90.75 89 LEU A O 1
ATOM 729 N N . CYS A 1 90 ? -5.007 -0.997 8.022 1.00 92.62 90 CYS A N 1
ATOM 730 C CA . CYS A 1 90 ? -4.990 -2.462 7.994 1.00 92.62 90 CYS A CA 1
ATOM 731 C C . CYS A 1 90 ? -5.513 -2.998 6.659 1.00 92.62 90 CYS A C 1
ATOM 733 O O . CYS A 1 90 ? -4.903 -3.905 6.088 1.00 92.62 90 CYS A O 1
ATOM 735 N N . LEU A 1 91 ? -6.616 -2.434 6.160 1.00 91.50 91 LEU A N 1
ATOM 736 C CA . LEU A 1 91 ? -7.179 -2.832 4.876 1.00 91.50 91 LEU A CA 1
ATOM 737 C C . LEU A 1 91 ? -6.264 -2.413 3.720 1.00 91.50 91 LEU A C 1
ATOM 739 O O . LEU A 1 91 ? -5.984 -3.244 2.863 1.00 91.50 91 LEU A O 1
ATOM 743 N N . GLU A 1 92 ? -5.721 -1.192 3.731 1.00 88.00 92 GLU A N 1
ATOM 744 C CA . GLU A 1 92 ? -4.743 -0.732 2.728 1.00 88.00 92 GLU A CA 1
ATOM 745 C C . GLU A 1 92 ? -3.568 -1.703 2.593 1.00 88.00 92 GLU A C 1
ATOM 747 O O . GLU A 1 92 ? -3.264 -2.179 1.500 1.00 88.00 92 GLU A O 1
ATOM 752 N N . ARG A 1 93 ? -2.942 -2.072 3.715 1.00 86.50 93 ARG A N 1
ATOM 753 C CA . ARG A 1 93 ? -1.811 -3.011 3.731 1.00 86.50 93 ARG A CA 1
ATOM 754 C C . ARG A 1 93 ? -2.173 -4.388 3.211 1.00 86.50 93 ARG A C 1
ATOM 756 O O . ARG A 1 93 ? -1.358 -5.015 2.538 1.00 86.50 93 ARG A O 1
ATOM 763 N N . PHE A 1 94 ? -3.363 -4.871 3.557 1.00 88.62 94 PHE A N 1
ATOM 764 C CA . PHE A 1 94 ? -3.840 -6.157 3.075 1.00 88.62 94 PHE A CA 1
ATOM 765 C C . PHE A 1 94 ? -4.010 -6.136 1.552 1.00 88.62 94 PHE A C 1
ATOM 767 O O . PHE A 1 94 ? -3.504 -7.030 0.879 1.00 88.62 94 PHE A O 1
ATOM 774 N N . LEU A 1 95 ? -4.647 -5.089 1.015 1.00 85.88 95 LEU A N 1
ATOM 775 C CA . LEU A 1 95 ? -4.895 -4.949 -0.421 1.00 85.88 95 LEU A CA 1
ATOM 776 C C . LEU A 1 95 ? -3.604 -4.730 -1.225 1.00 85.88 95 LEU A C 1
ATOM 778 O O . LEU A 1 95 ? -3.466 -5.299 -2.305 1.00 85.88 95 LEU A O 1
ATOM 782 N N . ILE A 1 96 ? -2.640 -3.970 -0.691 1.00 80.50 96 ILE A N 1
ATOM 783 C CA . ILE A 1 96 ? -1.310 -3.799 -1.305 1.00 80.50 96 ILE A CA 1
ATOM 784 C C . ILE A 1 96 ? -0.553 -5.132 -1.341 1.00 80.50 96 ILE A C 1
ATOM 786 O O . ILE A 1 96 ? 0.104 -5.439 -2.328 1.00 80.50 96 ILE A O 1
ATOM 790 N N . ALA A 1 97 ? -0.644 -5.939 -0.279 1.00 78.44 97 ALA A N 1
ATOM 791 C CA . ALA A 1 97 ? 0.043 -7.227 -0.208 1.00 78.44 97 ALA A CA 1
ATOM 792 C C . ALA A 1 97 ? -0.620 -8.332 -1.051 1.00 78.44 97 ALA A C 1
ATOM 794 O O . ALA A 1 97 ? -0.005 -9.375 -1.273 1.00 78.44 97 ALA A O 1
ATOM 795 N N . SER A 1 98 ? -1.871 -8.154 -1.482 1.00 77.06 98 SER A N 1
ATOM 796 C CA . SER A 1 98 ? -2.569 -9.112 -2.339 1.00 77.06 98 SER A CA 1
ATOM 797 C C . SER A 1 98 ? -2.259 -8.837 -3.815 1.00 77.06 98 SER A C 1
ATOM 799 O O . SER A 1 98 ? -2.952 -8.058 -4.462 1.00 77.06 98 SER A O 1
ATOM 801 N N . ASP A 1 99 ? -1.247 -9.518 -4.358 1.00 60.81 99 ASP A N 1
ATOM 802 C CA . ASP A 1 99 ? -0.676 -9.315 -5.708 1.00 60.81 99 ASP A CA 1
ATOM 803 C C . ASP A 1 99 ? -1.656 -9.446 -6.903 1.00 60.81 99 ASP A C 1
ATOM 805 O O . ASP A 1 99 ? -1.264 -9.240 -8.050 1.00 60.81 99 ASP A O 1
ATOM 809 N N . SER A 1 100 ? -2.930 -9.806 -6.705 1.00 61.53 100 SER A N 1
ATOM 810 C CA . SER A 1 100 ? -3.858 -10.021 -7.835 1.00 61.53 100 SER A CA 1
ATOM 811 C C . SER A 1 100 ? -5.351 -9.922 -7.518 1.00 61.53 100 SER A C 1
ATOM 813 O O . SER A 1 100 ? -6.120 -9.510 -8.386 1.00 61.53 100 SER A O 1
ATOM 815 N N . LEU A 1 101 ? -5.787 -10.251 -6.299 1.00 73.31 101 LEU A N 1
ATOM 816 C CA . LEU A 1 101 ? -7.209 -10.380 -5.964 1.00 73.31 101 LEU A CA 1
ATOM 817 C C . LEU A 1 101 ? -7.589 -9.450 -4.813 1.00 73.31 101 LEU A C 1
ATOM 819 O O . LEU A 1 101 ? -7.260 -9.713 -3.659 1.00 73.31 101 LEU A O 1
ATOM 823 N N . LEU A 1 102 ? -8.339 -8.392 -5.127 1.00 85.50 102 LEU A N 1
ATOM 824 C CA . LEU A 1 102 ? -8.947 -7.534 -4.114 1.00 85.50 102 LEU A CA 1
ATOM 825 C C . LEU A 1 102 ? -10.169 -8.255 -3.561 1.00 85.50 102 LEU A C 1
ATOM 827 O O . LEU A 1 102 ? -11.221 -8.275 -4.192 1.00 85.50 102 LEU A O 1
ATOM 831 N N . ARG A 1 103 ? -10.020 -8.888 -2.402 1.00 89.62 103 ARG A N 1
ATOM 832 C CA . ARG A 1 103 ? -11.093 -9.640 -1.746 1.00 89.62 103 ARG A CA 1
ATOM 833 C C . ARG A 1 103 ? -11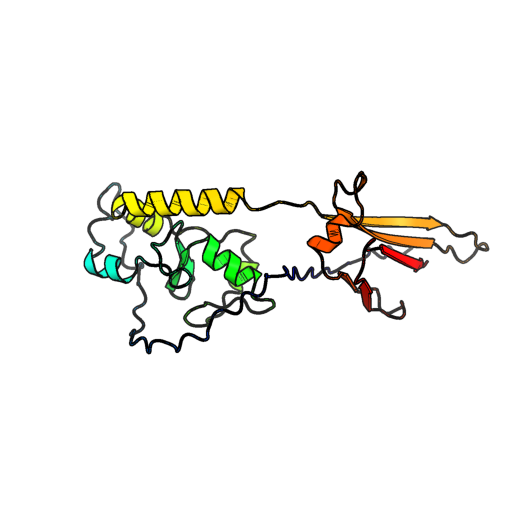.165 -9.290 -0.273 1.00 89.62 103 ARG A C 1
ATOM 835 O O . ARG A 1 103 ? -10.150 -8.989 0.351 1.00 89.62 103 ARG A O 1
ATOM 842 N N . CYS A 1 104 ? -12.364 -9.372 0.291 1.00 90.94 104 CYS A N 1
ATOM 843 C CA . CYS A 1 104 ? -12.571 -9.179 1.718 1.00 90.94 104 CYS A CA 1
ATOM 844 C C . CYS A 1 104 ? -11.785 -10.231 2.531 1.00 90.94 104 CYS A C 1
ATOM 846 O O . CYS A 1 104 ? -11.951 -11.427 2.271 1.00 90.94 104 CYS A O 1
ATOM 848 N N . PRO A 1 105 ? -10.991 -9.833 3.546 1.00 91.44 105 PRO A N 1
ATOM 849 C CA . PRO A 1 105 ? -10.271 -10.768 4.415 1.00 91.44 105 PRO A CA 1
ATOM 850 C C . PRO A 1 105 ? -11.160 -11.784 5.145 1.00 91.44 105 PRO A C 1
ATOM 852 O O . PRO A 1 105 ? -10.688 -12.863 5.494 1.00 91.44 105 PRO A O 1
ATOM 855 N N . ILE A 1 106 ? -12.432 -11.443 5.377 1.00 91.75 106 ILE A N 1
ATOM 856 C CA . ILE A 1 106 ? -13.367 -12.260 6.159 1.00 91.75 106 ILE A CA 1
ATOM 857 C C . ILE A 1 106 ? -14.170 -13.191 5.251 1.00 91.75 106 ILE A C 1
ATOM 859 O O . ILE A 1 106 ? -14.030 -14.408 5.327 1.00 91.75 106 ILE A O 1
ATOM 863 N N . CYS A 1 107 ? -14.975 -12.630 4.348 1.00 92.19 107 CYS A N 1
ATOM 864 C CA . CYS A 1 107 ? -15.905 -13.404 3.521 1.00 92.19 107 CYS A CA 1
ATOM 865 C C . CYS A 1 107 ? -15.417 -13.669 2.092 1.00 92.19 107 CYS A C 1
ATOM 867 O O . CYS A 1 107 ? -16.101 -14.346 1.331 1.00 92.19 107 CYS A O 1
ATOM 869 N N . ARG A 1 108 ? -14.248 -13.139 1.702 1.00 90.75 108 ARG A N 1
ATOM 870 C CA . ARG A 1 108 ? -13.640 -13.304 0.367 1.00 90.75 108 ARG A CA 1
ATOM 871 C C . ARG A 1 108 ? -14.448 -12.741 -0.809 1.00 90.75 108 ARG A C 1
ATOM 873 O O . ARG A 1 108 ? -14.050 -12.961 -1.952 1.00 90.75 108 ARG A O 1
ATOM 880 N N . ILE A 1 109 ? -15.519 -11.990 -0.540 1.00 90.88 109 ILE A N 1
ATOM 881 C CA . ILE A 1 109 ? -16.276 -11.250 -1.558 1.00 90.88 109 ILE A CA 1
ATOM 882 C C . ILE A 1 109 ? -15.348 -10.260 -2.270 1.00 90.88 109 ILE A C 1
ATOM 884 O O . ILE A 1 109 ? -14.455 -9.674 -1.652 1.00 90.88 109 ILE A O 1
ATOM 888 N N . ASP A 1 110 ? -15.553 -10.124 -3.578 1.00 88.81 110 ASP A N 1
ATOM 889 C CA . ASP A 1 110 ? -14.763 -9.278 -4.461 1.00 88.81 110 ASP A CA 1
ATOM 890 C C . ASP A 1 110 ? -14.888 -7.789 -4.095 1.00 88.81 110 ASP A C 1
ATOM 892 O O . ASP A 1 110 ? -15.977 -7.270 -3.849 1.00 88.81 110 ASP A O 1
ATOM 896 N N . LEU A 1 111 ? -13.744 -7.111 -4.034 1.00 88.00 111 LEU A N 1
ATOM 897 C CA . LEU A 1 111 ? -13.617 -5.693 -3.707 1.00 88.00 111 LEU A CA 1
ATOM 898 C C . LEU A 1 111 ? -13.040 -4.894 -4.887 1.00 88.00 111 LEU A C 1
ATOM 900 O O . LEU A 1 111 ? -12.448 -3.833 -4.685 1.00 88.00 111 LEU A O 1
ATOM 904 N N . THR A 1 112 ? -13.168 -5.379 -6.128 1.00 85.50 112 THR A N 1
ATOM 905 C CA . THR A 1 112 ? -12.601 -4.699 -7.310 1.00 85.50 112 THR A CA 1
ATOM 906 C C . THR A 1 112 ? -13.193 -3.315 -7.550 1.00 85.50 112 THR A C 1
ATOM 908 O O . THR A 1 112 ? -12.500 -2.466 -8.110 1.00 85.50 112 THR A O 1
ATOM 911 N N . TYR A 1 113 ? -14.399 -3.041 -7.038 1.00 83.56 113 TYR A N 1
ATOM 912 C CA . TYR A 1 113 ? -15.013 -1.708 -7.040 1.00 83.56 113 TYR A CA 1
ATOM 913 C C . TYR A 1 113 ? -14.115 -0.635 -6.393 1.00 83.56 113 TYR A C 1
ATOM 915 O O . TYR A 1 113 ? -14.193 0.538 -6.751 1.00 83.56 113 TYR A O 1
ATOM 923 N N . LEU A 1 114 ? -13.202 -1.031 -5.499 1.00 80.12 114 LEU A N 1
ATOM 924 C CA . LEU A 1 114 ? -12.212 -0.139 -4.894 1.00 80.12 114 LEU A CA 1
ATOM 925 C C . LEU A 1 114 ? -11.111 0.318 -5.870 1.00 80.12 114 LEU A C 1
ATOM 927 O O . LEU A 1 114 ? -10.444 1.304 -5.575 1.00 80.12 114 LEU A O 1
ATOM 931 N N . ARG A 1 115 ? -10.904 -0.345 -7.024 1.00 72.31 115 ARG A N 1
ATOM 932 C CA . ARG A 1 115 ? -9.940 0.114 -8.055 1.00 72.31 115 ARG A CA 1
ATOM 933 C C . ARG A 1 115 ? -10.447 1.325 -8.822 1.00 72.31 115 ARG A C 1
ATOM 935 O O . ARG A 1 115 ? -9.661 2.195 -9.177 1.00 72.31 115 ARG A O 1
ATOM 942 N N . SER A 1 116 ? -11.745 1.345 -9.116 1.00 60.28 116 SER A N 1
ATOM 943 C CA . SER A 1 116 ? -12.378 2.367 -9.957 1.00 60.28 116 SER A CA 1
ATOM 944 C C . SER A 1 116 ? -12.598 3.681 -9.208 1.00 60.28 116 SER A C 1
ATOM 946 O O . SER A 1 116 ? -12.667 4.743 -9.821 1.00 60.28 116 SER A O 1
ATOM 948 N N . CYS A 1 117 ? -12.667 3.628 -7.877 1.00 53.91 117 CYS A N 1
ATOM 949 C CA . CYS A 1 117 ? -12.688 4.799 -7.014 1.00 53.91 117 CYS A CA 1
ATOM 950 C C . CYS A 1 117 ? -11.249 5.214 -6.703 1.00 53.91 117 CYS A C 1
ATOM 952 O O . CYS A 1 117 ? -10.693 4.805 -5.689 1.00 53.91 117 CYS A O 1
ATOM 954 N N . SER A 1 118 ? -10.643 6.001 -7.590 1.00 46.09 118 SER A N 1
ATOM 955 C CA . SER A 1 118 ? -9.322 6.619 -7.423 1.00 46.09 118 SER A CA 1
ATOM 956 C C . SER A 1 118 ? -8.944 6.884 -5.947 1.00 46.09 118 SER A C 1
ATOM 958 O O . SER A 1 118 ? -9.416 7.835 -5.329 1.00 46.09 118 SER A O 1
ATOM 960 N N . ASN A 1 119 ? -8.077 6.029 -5.400 1.00 52.16 119 ASN A N 1
ATOM 961 C CA . ASN A 1 119 ? -7.255 6.216 -4.199 1.00 52.16 119 ASN A CA 1
ATOM 962 C C . ASN A 1 119 ? -7.871 6.451 -2.812 1.00 52.16 119 ASN A C 1
ATOM 964 O O . ASN A 1 119 ? -7.088 6.741 -1.911 1.00 52.16 119 ASN A O 1
ATOM 968 N N . GLN A 1 120 ? -9.171 6.318 -2.541 1.00 66.62 120 GLN A N 1
ATOM 969 C CA . GLN A 1 120 ? -9.623 6.532 -1.153 1.00 66.62 120 GLN A CA 1
ATOM 970 C C . GLN A 1 120 ? -10.614 5.480 -0.674 1.00 66.62 120 GLN A C 1
ATOM 972 O O . GLN A 1 120 ? -11.825 5.604 -0.841 1.00 66.62 120 GLN A O 1
ATOM 977 N N . LEU A 1 121 ? -10.074 4.476 0.022 1.00 80.56 121 LEU A N 1
ATOM 978 C CA . LEU A 1 121 ? -10.784 3.870 1.141 1.00 80.56 121 LEU A CA 1
ATOM 979 C C . LEU A 1 121 ? -11.187 5.013 2.082 1.00 80.56 121 LEU A C 1
ATOM 981 O O . LEU A 1 121 ? -10.334 5.670 2.673 1.00 80.56 121 LEU A O 1
ATOM 985 N N . LYS A 1 122 ? -12.483 5.313 2.155 1.00 86.50 122 LYS A N 1
ATOM 986 C CA . LYS A 1 122 ? -12.986 6.403 2.993 1.00 86.50 122 LYS A CA 1
ATOM 987 C C . LYS A 1 122 ? -13.406 5.851 4.349 1.00 86.50 122 LYS A C 1
ATOM 989 O O . LYS A 1 122 ? -14.195 4.903 4.380 1.00 86.50 122 LYS A O 1
ATOM 994 N N . PRO A 1 123 ? -12.924 6.439 5.456 1.00 92.75 123 PRO A N 1
ATOM 995 C CA . PRO A 1 123 ? -13.426 6.092 6.771 1.00 92.75 123 PRO A CA 1
ATOM 996 C C . PRO A 1 123 ? -14.940 6.308 6.862 1.00 92.75 123 PRO A C 1
ATOM 998 O O . PRO A 1 123 ? -15.479 7.317 6.403 1.00 92.75 123 PRO A O 1
ATOM 1001 N N . ASN A 1 124 ? -15.625 5.359 7.482 1.00 92.75 124 ASN A N 1
ATOM 1002 C CA . ASN A 1 124 ? -17.001 5.473 7.914 1.00 92.75 124 ASN A CA 1
ATOM 1003 C C . ASN A 1 124 ? -17.057 6.493 9.061 1.00 92.75 124 ASN A C 1
ATOM 1005 O O . ASN A 1 124 ? -16.709 6.187 10.202 1.00 92.75 124 ASN A O 1
ATOM 1009 N N . ALA A 1 125 ? -17.479 7.718 8.739 1.00 91.44 125 ALA A N 1
ATOM 1010 C CA . ALA A 1 125 ? -17.515 8.833 9.682 1.00 91.44 125 ALA A CA 1
ATOM 1011 C C . ALA A 1 125 ? -18.395 8.550 10.911 1.00 91.44 125 ALA A C 1
ATOM 1013 O O . ALA A 1 125 ? -18.063 8.995 12.008 1.00 91.44 125 ALA A O 1
ATOM 1014 N N . ILE A 1 126 ? -19.479 7.781 10.744 1.00 90.69 126 ILE A N 1
ATOM 1015 C CA . ILE A 1 126 ? -20.381 7.418 11.844 1.00 90.69 126 ILE A CA 1
ATOM 1016 C C . ILE A 1 126 ? -19.633 6.538 12.845 1.00 90.69 126 ILE A C 1
ATOM 1018 O O . ILE A 1 126 ? -19.546 6.891 14.017 1.00 90.69 126 ILE A O 1
ATOM 1022 N N . LEU A 1 127 ? -19.031 5.438 12.379 1.00 91.31 127 LEU A N 1
ATOM 1023 C CA . LEU A 1 127 ? -18.270 4.535 13.250 1.00 91.31 127 LEU A CA 1
ATOM 1024 C C . LEU A 1 127 ? -17.045 5.224 13.861 1.00 91.31 127 LEU A C 1
ATOM 1026 O O . LEU A 1 127 ? -16.736 5.009 15.028 1.00 91.31 127 LEU A O 1
ATOM 1030 N N . HIS A 1 128 ? -16.365 6.083 13.100 1.00 91.88 128 HIS A N 1
ATOM 1031 C CA . HIS A 1 128 ? -15.232 6.867 13.596 1.00 91.88 128 HIS A CA 1
ATOM 1032 C C . HIS A 1 128 ? -15.619 7.772 14.769 1.00 91.88 128 HIS A C 1
ATOM 1034 O O . HIS A 1 128 ? -14.921 7.785 15.782 1.00 91.88 128 HIS A O 1
ATOM 1040 N N . ASN A 1 129 ? -16.716 8.523 14.645 1.00 91.25 129 ASN A N 1
ATOM 1041 C CA . ASN A 1 129 ? -17.188 9.406 15.712 1.00 91.25 129 ASN A CA 1
ATOM 1042 C C . ASN A 1 129 ? -17.695 8.600 16.911 1.00 91.25 129 ASN A C 1
ATOM 1044 O O . ASN A 1 129 ? -17.341 8.906 18.044 1.00 91.25 129 ASN A O 1
ATOM 1048 N N . LEU A 1 130 ? -18.434 7.520 16.655 1.00 90.69 130 LEU A N 1
ATOM 1049 C CA . LEU A 1 130 ? -18.967 6.642 17.692 1.00 90.69 130 LEU A CA 1
ATOM 1050 C C . LEU A 1 130 ? -17.859 6.013 18.547 1.00 90.69 130 LEU A C 1
ATOM 1052 O O . LEU A 1 130 ? -17.905 6.093 19.772 1.00 90.69 130 LEU A O 1
ATOM 1056 N N . PHE A 1 131 ? -16.829 5.435 17.921 1.00 91.44 131 PHE A N 1
ATOM 1057 C CA . PHE A 1 131 ? -15.709 4.850 18.663 1.00 91.44 131 PHE A CA 1
ATOM 1058 C C . PHE A 1 131 ? -14.859 5.906 19.370 1.00 91.44 131 PHE A C 1
ATOM 1060 O O . PHE A 1 131 ? -14.390 5.653 20.478 1.00 91.44 131 PHE A O 1
ATOM 1067 N N . ARG A 1 132 ? -14.705 7.098 18.779 1.00 92.31 132 ARG A N 1
ATOM 1068 C CA . ARG A 1 132 ? -14.023 8.229 19.422 1.00 92.31 132 ARG A CA 1
ATOM 1069 C C . ARG A 1 132 ? -14.741 8.685 20.694 1.00 92.31 132 ARG A C 1
ATOM 1071 O O . ARG A 1 132 ? -14.071 9.006 21.666 1.00 92.31 132 ARG A O 1
ATOM 1078 N N . GLU A 1 133 ? -16.069 8.746 20.681 1.00 90.19 133 GLU A N 1
ATOM 1079 C CA . GLU A 1 133 ? -16.858 9.193 21.834 1.00 90.19 133 GLU A CA 1
ATOM 1080 C C . GLU A 1 133 ? -16.961 8.112 22.916 1.00 90.19 133 GLU A C 1
ATOM 1082 O O . GLU A 1 133 ? -16.793 8.403 24.097 1.00 90.19 133 GLU A O 1
ATOM 1087 N N . MET A 1 134 ? -17.205 6.857 22.529 1.00 89.62 134 MET A N 1
ATOM 1088 C CA . MET A 1 134 ? -17.447 5.770 23.486 1.00 89.62 134 MET A CA 1
ATOM 1089 C C . MET A 1 134 ? -16.173 5.142 24.059 1.00 89.62 134 MET A C 1
ATOM 1091 O O . MET A 1 134 ? -16.202 4.632 25.178 1.00 89.62 134 MET A O 1
ATOM 1095 N N . TYR A 1 135 ? -15.069 5.160 23.309 1.00 92.19 135 TYR A N 1
ATOM 1096 C CA . TYR A 1 135 ? -13.800 4.527 23.681 1.00 92.19 135 TYR A CA 1
ATOM 1097 C C . TYR A 1 135 ? -12.639 5.528 23.604 1.00 92.19 135 TYR A C 1
ATOM 1099 O O . TYR A 1 135 ? -11.582 5.206 23.069 1.00 92.19 135 TYR A O 1
ATOM 1107 N N . ALA A 1 136 ? -12.839 6.748 24.113 1.00 93.44 136 ALA A N 1
ATOM 1108 C CA . ALA A 1 136 ? -11.931 7.883 23.928 1.00 93.44 136 ALA A CA 1
ATOM 1109 C C . ALA A 1 136 ? -10.452 7.575 24.238 1.00 93.44 136 ALA A C 1
ATOM 1111 O O . ALA A 1 136 ? -9.598 7.795 23.378 1.00 93.44 136 ALA A O 1
ATOM 1112 N N . ASP A 1 137 ? -10.156 7.021 25.418 1.00 95.06 137 ASP A N 1
ATOM 1113 C CA . ASP A 1 137 ? -8.778 6.739 25.850 1.00 95.06 137 ASP A CA 1
ATOM 1114 C C . ASP A 1 137 ? -8.084 5.738 24.917 1.00 95.06 137 ASP A C 1
ATOM 1116 O O . ASP A 1 137 ? -6.978 5.967 24.424 1.00 95.06 137 ASP A O 1
ATOM 1120 N N . GLU A 1 138 ? -8.762 4.631 24.616 1.00 95.25 138 GLU A N 1
ATOM 1121 C CA . GLU A 1 138 ? -8.236 3.603 23.724 1.00 95.25 138 GLU A CA 1
ATOM 1122 C C . GLU A 1 138 ? -8.125 4.112 22.283 1.00 95.25 138 GLU A C 1
ATOM 1124 O O . GLU A 1 138 ? -7.142 3.827 21.600 1.00 95.25 138 GLU A O 1
ATOM 1129 N N . TYR A 1 139 ? -9.080 4.923 21.824 1.00 95.44 139 TYR A N 1
ATOM 1130 C CA . TYR A 1 139 ? -9.047 5.543 20.502 1.00 95.44 139 TYR A CA 1
ATOM 1131 C C . TYR A 1 139 ? -7.840 6.474 20.342 1.00 95.44 139 TYR A C 1
ATOM 1133 O O . TYR A 1 139 ? -7.204 6.494 19.283 1.00 95.44 139 TYR A O 1
ATOM 1141 N N . GLU A 1 140 ? -7.485 7.216 21.393 1.00 96.00 140 GLU A N 1
ATOM 1142 C CA . GLU A 1 140 ? -6.309 8.086 21.403 1.00 96.00 140 GLU A CA 1
ATOM 1143 C C . GLU A 1 140 ? -5.001 7.285 21.419 1.00 96.00 140 GLU A C 1
ATOM 1145 O O . GLU A 1 140 ? -4.060 7.613 20.691 1.00 96.00 140 GLU A O 1
ATOM 1150 N N . ILE A 1 141 ? -4.942 6.177 22.165 1.00 96.25 141 ILE A N 1
ATOM 1151 C CA . ILE A 1 141 ? -3.809 5.240 22.094 1.00 96.25 141 ILE A CA 1
ATOM 1152 C C . ILE A 1 141 ? -3.641 4.738 20.654 1.00 96.25 141 ILE A C 1
ATOM 1154 O O . ILE A 1 141 ? -2.538 4.786 20.103 1.00 96.25 141 ILE A O 1
ATOM 1158 N N . ARG A 1 142 ? -4.737 4.322 20.005 1.00 95.81 142 ARG A N 1
ATOM 1159 C CA . ARG A 1 142 ? -4.716 3.843 18.614 1.00 95.81 142 ARG A CA 1
ATOM 1160 C C . ARG A 1 142 ? -4.262 4.918 17.627 1.00 95.81 142 ARG A C 1
ATOM 1162 O O . ARG A 1 142 ? -3.497 4.586 16.718 1.00 95.81 142 ARG A O 1
ATOM 1169 N N . ARG A 1 143 ? -4.666 6.182 17.814 1.00 94.94 143 ARG A N 1
ATOM 1170 C CA . ARG A 1 143 ? -4.153 7.319 17.026 1.00 94.94 143 ARG A CA 1
ATOM 1171 C C . ARG A 1 143 ? -2.636 7.398 17.117 1.00 94.94 143 ARG A C 1
ATOM 1173 O O . ARG A 1 143 ? -1.963 7.368 16.091 1.00 94.94 143 ARG A O 1
ATOM 1180 N N . ASN A 1 144 ? -2.106 7.455 18.336 1.00 94.94 144 ASN A N 1
ATOM 1181 C CA . ASN A 1 144 ? -0.676 7.633 18.568 1.00 94.94 144 ASN A CA 1
ATOM 1182 C C . ASN A 1 144 ? 0.154 6.472 18.002 1.00 94.94 144 ASN A C 1
ATOM 1184 O O . ASN A 1 144 ? 1.190 6.703 17.375 1.00 94.94 144 ASN A O 1
ATOM 1188 N N . GLU A 1 145 ? -0.310 5.227 18.166 1.00 93.38 145 GLU A N 1
ATOM 1189 C CA . GLU A 1 145 ? 0.326 4.051 17.558 1.00 93.38 145 GLU A CA 1
ATOM 1190 C C . GLU A 1 145 ? 0.445 4.192 16.032 1.00 93.38 145 GLU A C 1
ATOM 1192 O O . GLU A 1 145 ? 1.520 3.978 15.466 1.00 93.38 145 GLU A O 1
ATOM 1197 N N . LEU A 1 146 ? -0.652 4.565 15.366 1.00 89.56 146 LEU A N 1
ATOM 1198 C CA . LEU A 1 146 ? -0.710 4.650 13.907 1.00 89.56 146 LEU A CA 1
ATOM 1199 C C . LEU A 1 146 ? 0.011 5.882 13.356 1.00 89.56 146 LEU A C 1
ATOM 1201 O O . LEU A 1 146 ? 0.624 5.798 12.293 1.00 89.56 146 LEU A O 1
ATOM 1205 N N . ASP A 1 147 ? 0.001 7.004 14.070 1.00 89.31 147 ASP A N 1
ATOM 1206 C CA . ASP A 1 147 ? 0.759 8.194 13.684 1.00 89.31 147 ASP A CA 1
ATOM 1207 C C . ASP A 1 147 ? 2.267 7.957 13.799 1.00 89.31 147 ASP A C 1
ATOM 1209 O O . ASP A 1 147 ? 3.024 8.348 12.908 1.00 89.31 147 ASP A O 1
ATOM 1213 N N . ASN A 1 148 ? 2.718 7.252 14.839 1.00 88.38 148 ASN A N 1
ATOM 1214 C CA . ASN A 1 148 ? 4.114 6.823 14.949 1.00 88.38 148 ASN A CA 1
ATOM 1215 C C . ASN A 1 148 ? 4.491 5.845 13.831 1.00 88.38 148 ASN A C 1
ATOM 1217 O O . ASN A 1 148 ? 5.564 5.953 13.239 1.00 88.38 148 ASN A O 1
ATOM 1221 N N . GLU A 1 149 ? 3.588 4.933 13.482 1.00 85.31 149 GLU A N 1
ATOM 1222 C CA . GLU A 1 149 ? 3.793 4.024 12.362 1.00 85.31 149 GLU A CA 1
ATOM 1223 C C . GLU A 1 149 ? 3.877 4.760 11.014 1.00 85.31 149 GLU A C 1
ATOM 1225 O O . GLU A 1 149 ? 4.754 4.454 10.206 1.00 85.31 149 GLU A O 1
ATOM 1230 N N . ARG A 1 150 ? 3.030 5.772 10.786 1.00 82.12 150 ARG A N 1
ATOM 1231 C CA . ARG A 1 150 ? 3.069 6.637 9.593 1.00 82.12 150 ARG A CA 1
ATOM 1232 C C . ARG A 1 150 ? 4.361 7.447 9.507 1.00 82.12 150 ARG A C 1
ATOM 1234 O O . ARG A 1 150 ? 4.903 7.582 8.412 1.00 82.12 150 ARG A O 1
ATOM 1241 N N . LYS A 1 151 ? 4.872 7.949 10.637 1.00 81.75 151 LYS A N 1
ATOM 1242 C CA . LYS A 1 151 ? 6.169 8.651 10.703 1.00 81.75 151 LYS A CA 1
ATOM 1243 C C . LYS A 1 151 ? 7.341 7.757 10.287 1.00 81.75 151 LYS A C 1
ATOM 1245 O O . LYS A 1 151 ? 8.305 8.261 9.725 1.00 81.75 151 LYS A O 1
ATOM 1250 N N . ASN A 1 152 ? 7.231 6.445 10.493 1.00 77.56 152 ASN A N 1
ATOM 1251 C CA . ASN A 1 152 ? 8.255 5.474 10.102 1.00 77.56 152 ASN A CA 1
ATOM 1252 C C . ASN A 1 152 ? 8.184 5.057 8.616 1.00 77.56 152 ASN A C 1
ATOM 1254 O O . ASN A 1 152 ? 9.001 4.250 8.170 1.00 77.56 152 ASN A O 1
ATOM 1258 N N . ILE A 1 153 ? 7.232 5.574 7.826 1.00 76.62 153 ILE A N 1
ATOM 1259 C CA . ILE A 1 153 ? 7.128 5.271 6.391 1.00 76.62 153 ILE A CA 1
ATOM 1260 C C . ILE A 1 153 ? 8.067 6.186 5.599 1.00 76.62 153 ILE A C 1
ATOM 1262 O O . ILE A 1 153 ? 7.800 7.374 5.412 1.00 76.62 153 ILE A O 1
ATOM 1266 N N . ILE A 1 154 ? 9.139 5.608 5.060 1.00 79.06 154 ILE A N 1
ATOM 1267 C CA . ILE A 1 154 ? 10.068 6.304 4.166 1.00 79.06 154 ILE A CA 1
ATOM 1268 C C . ILE A 1 154 ? 9.438 6.400 2.770 1.00 79.06 154 ILE A C 1
ATOM 1270 O O . ILE A 1 154 ? 9.188 5.390 2.112 1.00 79.06 154 ILE A O 1
ATOM 1274 N N . LYS A 1 155 ? 9.189 7.625 2.294 1.00 80.31 155 LYS A N 1
ATOM 1275 C CA . LYS A 1 155 ? 8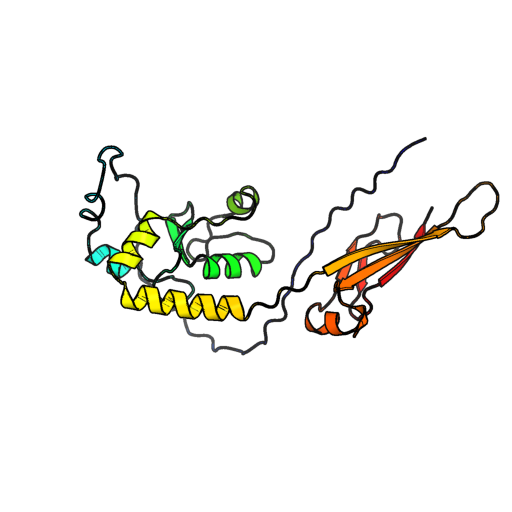.727 7.882 0.922 1.00 80.31 155 LYS A CA 1
ATOM 1276 C C . LYS A 1 155 ? 9.936 8.091 0.009 1.00 80.31 155 LYS A C 1
ATOM 1278 O O . LYS A 1 155 ? 10.597 9.121 0.097 1.00 80.31 155 LYS A O 1
ATOM 1283 N N . LYS A 1 156 ? 10.208 7.138 -0.885 1.00 84.31 156 LYS A N 1
ATOM 1284 C CA . LYS A 1 156 ? 11.230 7.263 -1.938 1.00 84.31 156 LYS A CA 1
ATOM 1285 C C . LYS A 1 156 ? 10.560 7.565 -3.281 1.00 84.31 156 LYS A C 1
ATOM 1287 O O . LYS A 1 156 ? 9.619 6.877 -3.675 1.00 84.31 156 LYS A O 1
ATOM 1292 N N . ARG A 1 157 ? 11.032 8.601 -3.981 1.00 86.81 157 ARG A N 1
ATOM 1293 C CA . ARG A 1 157 ? 10.566 8.952 -5.330 1.00 86.81 157 ARG A CA 1
ATOM 1294 C C . ARG A 1 157 ? 11.387 8.180 -6.360 1.00 86.81 157 ARG A C 1
ATOM 1296 O O . ARG A 1 157 ? 12.599 8.358 -6.432 1.00 86.81 157 ARG A O 1
ATOM 1303 N N . LEU A 1 158 ? 10.719 7.332 -7.138 1.00 91.19 158 LEU A N 1
ATOM 1304 C CA . LEU A 1 158 ? 11.321 6.605 -8.254 1.00 91.19 158 LEU A CA 1
ATOM 1305 C C . LEU A 1 158 ? 11.210 7.439 -9.533 1.00 91.19 158 LEU A C 1
ATOM 1307 O O . LEU A 1 158 ? 10.125 7.916 -9.868 1.00 91.19 158 LEU A O 1
ATOM 1311 N N . VAL A 1 159 ? 12.313 7.577 -10.257 1.00 90.81 159 VAL A N 1
ATOM 1312 C CA . VAL A 1 159 ? 12.372 8.196 -11.579 1.00 90.81 159 VAL A CA 1
ATOM 1313 C C . VAL A 1 159 ? 12.560 7.092 -12.610 1.00 90.81 159 VAL A C 1
ATOM 1315 O O . VAL A 1 159 ? 13.549 6.361 -12.577 1.00 90.81 159 VAL A O 1
ATOM 1318 N N . ILE A 1 160 ? 11.601 6.985 -13.527 1.00 93.88 160 ILE A N 1
ATOM 1319 C CA . ILE A 1 160 ? 11.663 6.097 -14.688 1.00 93.88 160 ILE A CA 1
ATOM 1320 C C . ILE A 1 160 ? 11.836 6.993 -15.906 1.00 93.88 160 ILE A C 1
ATOM 1322 O O . ILE A 1 160 ? 10.957 7.801 -16.208 1.00 93.88 160 ILE A O 1
ATOM 1326 N N . GLY A 1 161 ? 12.974 6.876 -16.577 1.00 93.25 161 GLY A N 1
ATOM 1327 C CA . GLY A 1 161 ? 13.308 7.724 -17.712 1.00 93.25 161 GLY A CA 1
ATOM 1328 C C . GLY A 1 161 ? 13.901 6.946 -18.873 1.00 93.25 161 GLY A C 1
ATOM 1329 O O . GLY A 1 161 ? 14.161 5.746 -18.787 1.00 93.25 161 GLY A O 1
ATOM 1330 N N . ASN A 1 162 ? 14.103 7.659 -19.976 1.00 93.25 162 ASN A N 1
ATOM 1331 C CA . ASN A 1 162 ? 14.728 7.142 -21.181 1.00 93.25 162 ASN A CA 1
ATOM 1332 C C . ASN A 1 162 ? 15.678 8.197 -21.756 1.00 93.25 162 ASN A C 1
ATOM 1334 O O . ASN A 1 162 ? 15.276 9.348 -21.933 1.00 93.25 162 ASN A O 1
ATOM 1338 N N . THR A 1 163 ? 16.914 7.815 -22.062 1.00 92.81 163 THR A N 1
ATOM 1339 C CA . THR A 1 163 ? 17.828 8.612 -22.894 1.00 92.81 163 THR A CA 1
ATOM 1340 C C . THR A 1 163 ? 17.934 7.990 -24.280 1.00 92.81 163 THR A C 1
ATOM 1342 O O . THR A 1 163 ? 17.643 6.810 -24.455 1.00 92.81 163 THR A O 1
ATOM 1345 N N . HIS A 1 164 ? 18.330 8.772 -25.282 1.00 91.69 164 HIS A N 1
ATOM 1346 C CA . HIS A 1 164 ? 18.602 8.242 -26.614 1.00 91.69 164 HIS A CA 1
ATOM 1347 C C . HIS A 1 164 ? 19.723 9.017 -27.304 1.00 91.69 164 HIS A C 1
ATOM 1349 O O . HIS A 1 164 ? 19.918 10.204 -27.039 1.00 91.69 164 HIS A O 1
ATOM 1355 N N . GLN A 1 165 ? 20.427 8.341 -28.204 1.00 91.25 165 GLN A N 1
ATOM 1356 C CA . GLN A 1 165 ? 21.473 8.891 -29.053 1.00 91.25 165 GLN A CA 1
ATOM 1357 C C . GLN A 1 165 ? 21.274 8.381 -30.483 1.00 91.25 165 GLN A C 1
ATOM 1359 O O . GLN A 1 165 ? 20.999 7.204 -30.700 1.00 91.25 165 GLN A O 1
ATOM 1364 N N . LEU A 1 166 ? 21.387 9.278 -31.465 1.00 88.81 166 LEU A N 1
ATOM 1365 C CA . LEU A 1 166 ? 21.380 8.902 -32.879 1.00 88.81 166 LEU A CA 1
ATOM 1366 C C . LEU A 1 166 ? 22.708 8.217 -33.224 1.00 88.81 166 LEU A C 1
ATOM 1368 O O . LEU A 1 166 ? 23.779 8.774 -32.975 1.00 88.81 166 LEU A O 1
ATOM 1372 N N . LEU A 1 167 ? 22.628 7.030 -33.811 1.00 84.62 167 LEU A N 1
ATOM 1373 C CA . LEU A 1 167 ? 23.767 6.319 -34.375 1.00 84.62 167 LEU A CA 1
ATOM 1374 C C . LEU A 1 167 ? 23.959 6.758 -35.831 1.00 84.62 167 LEU A C 1
ATOM 1376 O O . LEU A 1 167 ? 22.989 7.025 -36.543 1.00 84.62 167 LEU A O 1
ATOM 1380 N N . SER A 1 168 ? 25.212 6.859 -36.279 1.00 72.88 168 SER A N 1
ATOM 1381 C CA . SER A 1 168 ? 25.522 7.208 -37.669 1.00 72.88 168 SER A CA 1
ATOM 1382 C C . SER A 1 168 ? 24.956 6.152 -38.615 1.00 72.88 168 SER A C 1
ATOM 1384 O O . SER A 1 168 ? 25.253 4.969 -38.456 1.00 72.88 168 SER A O 1
ATOM 1386 N N . CYS A 1 169 ? 24.182 6.571 -39.611 1.00 63.81 169 CYS A N 1
ATOM 1387 C CA . CYS A 1 169 ? 23.575 5.669 -40.580 1.00 63.81 169 CYS A CA 1
ATOM 1388 C C . CYS A 1 169 ? 23.554 6.280 -41.984 1.00 63.81 169 CYS A C 1
ATOM 1390 O O . CYS A 1 169 ? 23.425 7.497 -42.142 1.00 63.81 169 CYS A O 1
ATOM 1392 N N . ASP A 1 170 ? 23.590 5.422 -43.000 1.00 63.94 170 ASP A N 1
ATOM 1393 C CA . ASP A 1 170 ? 23.320 5.803 -44.384 1.00 63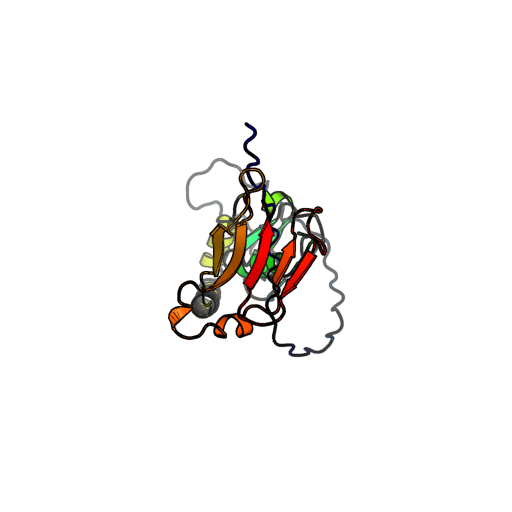.94 170 ASP A CA 1
ATOM 1394 C C . ASP A 1 170 ? 21.891 6.356 -44.535 1.00 63.94 170 ASP A C 1
ATOM 1396 O O . ASP A 1 170 ? 20.999 6.032 -43.745 1.00 63.94 170 ASP A O 1
ATOM 1400 N N . TYR A 1 171 ? 21.671 7.184 -45.566 1.00 61.47 171 TYR A N 1
ATOM 1401 C CA . TYR A 1 171 ? 20.505 8.055 -45.819 1.00 61.47 171 TYR A CA 1
ATOM 1402 C C . TYR A 1 171 ? 19.092 7.429 -45.703 1.00 61.47 171 TYR A C 1
ATOM 1404 O O . TYR A 1 171 ? 18.105 8.142 -45.895 1.00 61.47 171 TYR A O 1
ATOM 1412 N N . HIS A 1 172 ? 18.942 6.131 -45.429 1.00 63.81 172 HIS A N 1
ATOM 1413 C CA . HIS A 1 172 ? 17.661 5.417 -45.426 1.00 63.81 172 HIS A CA 1
ATOM 1414 C C . HIS A 1 172 ? 17.254 4.765 -44.091 1.00 63.81 172 HIS A C 1
ATOM 1416 O O . HIS A 1 172 ? 16.088 4.402 -43.968 1.00 63.81 172 HIS A O 1
ATOM 1422 N N . HIS A 1 173 ? 18.118 4.672 -43.066 1.00 67.44 173 HIS A N 1
ATOM 1423 C CA . HIS A 1 173 ? 17.750 3.994 -41.805 1.00 67.44 173 HIS A CA 1
ATOM 1424 C C . HIS A 1 173 ? 18.322 4.678 -40.559 1.00 67.44 173 HIS A C 1
ATOM 1426 O O . HIS A 1 173 ? 19.388 4.300 -40.086 1.00 67.44 173 HIS A O 1
ATOM 1432 N N . LYS A 1 174 ? 17.598 5.650 -39.988 1.00 70.25 174 LYS A N 1
ATOM 1433 C CA . LYS A 1 174 ? 17.982 6.272 -38.709 1.00 70.25 174 LYS A CA 1
ATOM 1434 C C . LYS A 1 174 ? 17.904 5.243 -37.590 1.00 70.25 174 LYS A C 1
ATOM 1436 O O . LYS A 1 174 ? 16.833 4.715 -37.323 1.00 70.25 174 LYS A O 1
ATOM 1441 N N . GLN A 1 175 ? 19.039 4.959 -36.964 1.00 83.25 175 GLN A N 1
ATOM 1442 C CA . GLN A 1 175 ? 19.117 4.072 -35.810 1.00 83.25 175 GLN A CA 1
ATOM 1443 C C . GLN A 1 175 ? 19.384 4.895 -34.560 1.00 83.25 175 GLN A C 1
ATOM 1445 O O . GLN A 1 175 ? 20.234 5.783 -34.554 1.00 83.25 175 GLN A O 1
ATOM 1450 N N . HIS A 1 176 ? 18.665 4.588 -33.494 1.00 88.44 176 HIS A N 1
ATOM 1451 C CA . HIS A 1 176 ? 18.831 5.209 -32.196 1.00 88.44 176 HIS A CA 1
ATOM 1452 C C . HIS A 1 176 ? 19.227 4.151 -31.179 1.00 88.44 176 HIS A C 1
ATOM 1454 O O . HIS A 1 176 ? 18.538 3.144 -31.013 1.00 88.44 176 HIS A O 1
ATOM 1460 N N . GLU A 1 177 ? 20.306 4.405 -30.454 1.00 93.62 177 GLU A N 1
ATOM 1461 C CA . GLU A 1 177 ? 20.538 3.724 -29.192 1.00 93.62 177 GLU A CA 1
ATOM 1462 C C . GLU A 1 177 ? 19.697 4.424 -28.129 1.00 93.62 177 GLU A C 1
ATOM 1464 O O . GLU A 1 177 ? 19.801 5.635 -27.944 1.00 93.62 177 GLU A O 1
ATOM 1469 N N . TRP A 1 178 ? 18.841 3.682 -27.441 1.00 93.88 178 TRP A N 1
ATOM 1470 C CA . TRP A 1 178 ? 18.044 4.195 -26.337 1.00 93.88 178 TRP A CA 1
ATOM 1471 C C . TRP A 1 178 ? 18.357 3.423 -25.064 1.00 93.88 178 TRP A C 1
ATOM 1473 O O . TRP A 1 178 ? 18.631 2.224 -25.096 1.00 93.88 178 TRP A O 1
ATOM 1483 N N . THR A 1 179 ? 18.324 4.124 -23.934 1.00 95.38 179 THR A N 1
ATOM 1484 C CA . THR A 1 179 ? 18.575 3.562 -22.610 1.00 95.38 179 THR A CA 1
ATOM 1485 C C . THR A 1 179 ? 17.440 3.931 -21.674 1.00 95.38 179 THR A C 1
ATOM 1487 O O . THR A 1 179 ? 17.331 5.075 -21.230 1.00 95.38 179 THR A O 1
ATOM 1490 N N . LEU A 1 180 ? 16.633 2.935 -21.318 1.00 95.19 180 LEU A N 1
ATOM 1491 C CA . LEU A 1 180 ? 15.699 3.046 -20.209 1.00 95.19 180 LEU A CA 1
ATOM 1492 C C . LEU A 1 180 ? 16.476 2.946 -18.896 1.00 95.19 180 LEU A C 1
ATOM 1494 O O . LEU A 1 180 ? 17.356 2.096 -18.752 1.00 95.19 180 LEU A O 1
ATOM 1498 N N . PHE A 1 181 ? 16.141 3.792 -17.929 1.00 93.50 181 PHE A N 1
ATOM 1499 C CA . PHE A 1 181 ? 16.745 3.770 -16.605 1.00 93.50 181 PHE A CA 1
ATOM 1500 C C . PHE A 1 181 ? 15.693 3.946 -15.517 1.00 93.50 181 PHE A C 1
ATOM 1502 O O . PHE A 1 181 ? 14.700 4.658 -15.681 1.00 93.50 181 PHE A O 1
ATOM 1509 N N . ILE A 1 182 ? 15.946 3.297 -14.388 1.00 93.31 182 ILE A N 1
ATOM 1510 C CA . ILE A 1 182 ? 15.147 3.403 -13.177 1.00 93.31 182 ILE A CA 1
ATOM 1511 C C . ILE A 1 182 ? 16.102 3.731 -12.039 1.00 93.31 182 ILE A C 1
ATOM 1513 O O . ILE A 1 182 ? 17.041 2.978 -11.785 1.00 93.31 182 ILE A O 1
ATOM 1517 N N . LYS A 1 183 ? 15.864 4.861 -11.379 1.00 90.75 183 LYS A N 1
ATOM 1518 C CA . LYS A 1 183 ? 16.698 5.351 -10.280 1.00 90.75 183 LYS A CA 1
ATOM 1519 C C . LYS A 1 183 ? 15.873 6.056 -9.213 1.00 90.75 183 LYS A C 1
ATOM 1521 O O . LYS A 1 183 ? 14.727 6.427 -9.488 1.00 90.75 183 LYS A O 1
ATOM 1526 N N . PHE A 1 184 ? 16.421 6.273 -8.020 1.00 90.69 184 PHE A N 1
ATOM 1527 C CA . PHE A 1 184 ? 15.810 7.246 -7.121 1.00 90.69 184 PHE A CA 1
ATOM 1528 C C . PHE A 1 184 ? 16.067 8.668 -7.611 1.00 90.69 184 PHE A C 1
ATOM 1530 O O . PHE A 1 184 ? 16.986 8.956 -8.366 1.00 90.69 184 PHE A O 1
ATOM 1537 N N . ASP A 1 185 ? 15.195 9.582 -7.221 1.00 84.00 185 ASP A N 1
ATOM 1538 C CA . ASP A 1 185 ? 15.318 10.986 -7.602 1.00 84.00 185 ASP A CA 1
ATOM 1539 C C . ASP A 1 185 ? 16.600 11.646 -7.060 1.00 84.00 185 ASP A C 1
ATOM 1541 O O . ASP A 1 185 ? 17.188 12.483 -7.732 1.00 84.00 185 ASP A O 1
ATOM 1545 N N . ASN A 1 186 ? 17.080 11.182 -5.902 1.00 77.38 186 ASN A N 1
ATOM 1546 C CA . ASN A 1 186 ? 18.313 11.639 -5.257 1.00 77.38 186 ASN A CA 1
ATOM 1547 C C . ASN A 1 186 ? 19.492 10.659 -5.457 1.00 77.38 186 ASN A C 1
ATOM 1549 O O . ASN A 1 186 ? 20.392 10.620 -4.623 1.00 77.38 186 ASN A O 1
ATOM 1553 N N . ASP A 1 187 ? 19.488 9.851 -6.527 1.00 66.94 187 ASP A N 1
ATOM 1554 C CA . ASP A 1 187 ? 20.503 8.803 -6.798 1.00 66.94 187 ASP A CA 1
ATOM 1555 C C . ASP A 1 187 ? 21.944 9.320 -6.956 1.00 66.94 187 ASP A C 1
ATOM 1557 O O . ASP A 1 187 ? 22.864 8.523 -7.113 1.00 66.94 187 ASP A O 1
ATOM 1561 N N . ASP A 1 188 ? 22.160 10.637 -6.969 1.00 65.06 188 ASP A N 1
ATOM 1562 C CA . ASP A 1 188 ? 23.467 11.237 -7.255 1.00 65.06 188 ASP A CA 1
ATOM 1563 C C . ASP A 1 188 ? 24.525 10.909 -6.178 1.00 65.06 188 ASP A C 1
ATOM 1565 O O . ASP A 1 188 ? 25.716 11.085 -6.425 1.00 65.06 188 ASP A O 1
ATOM 1569 N N . GLN A 1 189 ? 24.113 10.416 -5.001 1.00 70.12 189 GLN A N 1
ATOM 1570 C CA . GLN A 1 189 ? 25.016 10.023 -3.908 1.00 70.12 189 GLN A CA 1
ATOM 1571 C C . GLN A 1 189 ? 25.380 8.528 -3.907 1.00 70.12 189 GLN A C 1
ATOM 1573 O O . GLN A 1 189 ? 26.547 8.204 -3.700 1.00 70.12 189 GLN A O 1
ATOM 1578 N N . ASP A 1 190 ? 24.419 7.625 -4.139 1.00 80.12 190 ASP A N 1
ATOM 1579 C CA . ASP A 1 190 ? 24.663 6.177 -4.240 1.00 80.12 190 ASP A CA 1
ATOM 1580 C C . ASP A 1 190 ? 23.634 5.488 -5.164 1.00 80.12 190 ASP A C 1
ATOM 1582 O O . ASP A 1 190 ? 22.515 5.189 -4.737 1.00 80.12 190 ASP A O 1
ATOM 1586 N N . PRO A 1 191 ? 24.015 5.163 -6.413 1.00 77.75 191 PRO A N 1
ATOM 1587 C CA . PRO A 1 191 ? 23.155 4.459 -7.368 1.00 77.75 191 PRO A CA 1
ATOM 1588 C C . PRO A 1 191 ? 22.750 3.034 -6.958 1.00 77.75 191 PRO A C 1
ATOM 1590 O O . PRO A 1 191 ? 21.905 2.421 -7.618 1.00 77.75 191 PRO A O 1
ATOM 1593 N N . ASN A 1 192 ? 23.365 2.467 -5.913 1.00 83.69 192 ASN A N 1
ATOM 1594 C CA . ASN A 1 192 ? 23.066 1.119 -5.433 1.00 83.69 192 ASN A CA 1
ATOM 1595 C C . ASN A 1 192 ? 22.041 1.097 -4.293 1.00 83.69 192 ASN A C 1
ATOM 1597 O O . ASN A 1 192 ? 21.481 0.025 -4.037 1.00 83.69 192 ASN A O 1
ATOM 1601 N N . GLU A 1 193 ? 21.725 2.242 -3.668 1.00 86.06 193 GLU A N 1
ATOM 1602 C CA . GLU A 1 193 ? 20.732 2.348 -2.579 1.00 86.06 193 GLU A CA 1
ATOM 1603 C C . GLU A 1 193 ? 19.394 1.709 -2.992 1.00 86.06 193 GLU A C 1
ATOM 1605 O O . GLU A 1 193 ? 18.728 1.018 -2.218 1.00 86.06 193 GLU A O 1
ATOM 1610 N N . ILE A 1 194 ? 19.017 1.865 -4.263 1.00 88.44 194 ILE A N 1
ATOM 1611 C CA . ILE A 1 194 ? 17.790 1.301 -4.830 1.00 88.44 194 ILE A CA 1
ATOM 1612 C C . ILE A 1 194 ? 17.663 -0.221 -4.653 1.00 88.44 194 ILE A C 1
ATOM 1614 O O . ILE A 1 194 ? 16.541 -0.718 -4.550 1.00 88.44 194 ILE A O 1
ATOM 1618 N N . SER A 1 195 ? 18.768 -0.966 -4.551 1.00 88.56 195 SER A N 1
ATOM 1619 C CA . SER A 1 195 ? 18.759 -2.428 -4.369 1.00 88.56 195 SER A CA 1
ATOM 1620 C C . SER A 1 195 ? 18.266 -2.892 -2.990 1.00 88.56 195 SER A C 1
ATOM 1622 O O . SER A 1 195 ? 17.776 -4.023 -2.849 1.00 88.56 195 SER A O 1
ATOM 1624 N N . GLU A 1 196 ? 18.317 -2.015 -1.981 1.00 88.50 196 GLU A N 1
ATOM 1625 C CA . GLU A 1 196 ? 17.739 -2.277 -0.658 1.00 88.50 196 GLU A CA 1
ATOM 1626 C C . GLU A 1 196 ? 16.212 -2.402 -0.740 1.00 88.50 196 GLU A C 1
ATOM 1628 O O . GLU A 1 196 ? 15.597 -3.240 -0.072 1.00 88.50 196 GLU A O 1
ATOM 1633 N N . TYR A 1 197 ? 15.601 -1.605 -1.619 1.00 88.12 197 TYR A N 1
ATOM 1634 C CA . TYR A 1 197 ? 14.151 -1.466 -1.739 1.00 88.12 197 TYR A CA 1
ATOM 1635 C C . TYR A 1 197 ? 13.579 -2.254 -2.922 1.00 88.12 197 TYR A C 1
ATOM 1637 O O . TYR A 1 197 ? 12.476 -2.798 -2.836 1.00 88.12 197 TYR A O 1
ATOM 1645 N N . VAL A 1 198 ? 14.320 -2.332 -4.028 1.00 89.31 198 VAL A N 1
ATOM 1646 C CA . VAL A 1 198 ? 13.896 -2.946 -5.288 1.00 89.31 198 VAL A CA 1
ATOM 1647 C C . VAL A 1 198 ? 14.709 -4.209 -5.526 1.00 89.31 198 VAL A C 1
ATOM 1649 O O . VAL A 1 198 ? 15.906 -4.168 -5.778 1.00 89.31 198 VAL A O 1
ATOM 1652 N N . LYS A 1 199 ? 14.038 -5.365 -5.463 1.00 90.75 199 LYS A N 1
ATOM 1653 C CA . LYS A 1 199 ? 14.683 -6.666 -5.697 1.00 90.75 199 LYS A CA 1
ATOM 1654 C C . LYS A 1 199 ? 15.020 -6.900 -7.168 1.00 90.75 199 LYS A C 1
ATOM 1656 O O . LYS A 1 199 ? 16.038 -7.502 -7.467 1.00 90.75 199 LYS A O 1
ATOM 1661 N N . GLN A 1 200 ? 14.094 -6.541 -8.051 1.00 93.88 200 GLN A N 1
ATOM 1662 C CA . GLN A 1 200 ? 14.210 -6.760 -9.485 1.00 93.88 200 GLN A CA 1
ATOM 1663 C C . GLN A 1 200 ? 13.256 -5.832 -10.233 1.00 93.88 200 GLN A C 1
ATOM 1665 O O . GLN A 1 200 ? 12.206 -5.448 -9.708 1.00 93.88 200 GLN A O 1
ATOM 1670 N N . VAL A 1 201 ? 13.576 -5.563 -11.491 1.00 94.25 201 VAL A N 1
ATOM 1671 C CA . VAL A 1 201 ? 12.738 -4.834 -12.436 1.00 94.25 201 VAL A CA 1
ATOM 1672 C C . VAL A 1 201 ? 12.446 -5.746 -13.618 1.00 94.25 201 VAL A C 1
ATOM 1674 O O . VAL A 1 201 ? 13.360 -6.200 -14.300 1.00 94.25 201 VAL A O 1
ATOM 1677 N N . LYS A 1 202 ? 11.162 -5.982 -13.897 1.00 95.19 202 LYS A N 1
ATOM 1678 C CA . LYS A 1 202 ? 10.727 -6.684 -15.108 1.00 95.19 202 LYS A CA 1
ATOM 1679 C C . LYS A 1 202 ? 10.270 -5.677 -16.164 1.00 95.19 202 LYS A C 1
ATOM 1681 O O . LYS A 1 202 ? 9.261 -4.999 -15.979 1.00 95.19 202 LYS A O 1
ATOM 1686 N N . ILE A 1 203 ? 10.988 -5.613 -17.278 1.00 94.12 203 ILE A N 1
ATOM 1687 C CA . ILE A 1 203 ? 10.716 -4.730 -18.413 1.00 94.12 203 ILE A CA 1
ATOM 1688 C C . ILE A 1 203 ? 10.031 -5.541 -19.513 1.00 94.12 203 ILE A C 1
ATOM 1690 O O . ILE A 1 203 ? 10.527 -6.592 -19.917 1.00 94.12 203 ILE A O 1
ATOM 1694 N N . HIS A 1 204 ? 8.900 -5.039 -20.006 1.00 94.00 204 HIS A N 1
ATOM 1695 C CA . HIS A 1 204 ? 8.180 -5.608 -21.143 1.00 94.00 204 HIS A CA 1
ATOM 1696 C C . HIS A 1 204 ? 8.387 -4.691 -22.351 1.00 94.00 204 HIS A C 1
ATOM 1698 O O . HIS A 1 204 ? 7.954 -3.540 -22.343 1.00 94.00 204 HIS A O 1
ATOM 1704 N N . LEU A 1 205 ? 9.096 -5.192 -23.355 1.00 92.25 205 LEU A N 1
ATOM 1705 C CA . LEU A 1 205 ? 9.376 -4.517 -24.616 1.00 92.25 205 LEU A CA 1
ATOM 1706 C C . LEU A 1 205 ? 8.349 -4.908 -25.679 1.00 92.25 205 LEU A C 1
ATOM 1708 O O . LEU A 1 205 ? 7.635 -5.905 -25.555 1.00 92.25 205 LEU A O 1
ATOM 1712 N N . HIS A 1 206 ? 8.320 -4.137 -26.766 1.00 89.56 206 HIS A N 1
ATOM 1713 C CA . HIS A 1 206 ? 7.559 -4.504 -27.953 1.00 89.56 206 HIS A CA 1
ATOM 1714 C C . HIS A 1 206 ? 8.011 -5.886 -28.488 1.00 89.56 206 HIS A C 1
ATOM 1716 O O . HIS A 1 206 ? 9.210 -6.178 -28.444 1.00 89.56 206 HIS A O 1
ATOM 1722 N N . PRO A 1 207 ? 7.109 -6.731 -29.030 1.00 91.81 207 PRO A N 1
ATOM 1723 C CA . PRO A 1 207 ? 7.443 -8.087 -29.486 1.00 91.81 207 PRO A CA 1
ATOM 1724 C C . PRO A 1 207 ? 8.537 -8.188 -30.558 1.00 91.81 207 PRO A C 1
ATOM 1726 O O . PRO A 1 207 ? 9.111 -9.256 -30.737 1.00 91.81 207 PRO A O 1
ATOM 1729 N N . THR A 1 208 ? 8.838 -7.097 -31.268 1.00 90.44 208 THR A N 1
ATOM 1730 C CA . THR A 1 208 ? 9.940 -7.044 -32.248 1.00 90.44 208 THR A CA 1
ATOM 1731 C C . THR A 1 208 ? 11.323 -7.075 -31.599 1.00 90.44 208 THR A C 1
ATOM 1733 O O . THR A 1 208 ? 12.305 -7.332 -32.288 1.00 90.44 208 THR A O 1
ATOM 1736 N N . PHE A 1 209 ? 11.423 -6.807 -30.295 1.00 88.25 209 PHE A N 1
ATOM 1737 C CA . PHE A 1 209 ? 12.659 -6.974 -29.538 1.00 88.25 209 PHE A CA 1
ATOM 1738 C C . PHE A 1 209 ? 12.734 -8.399 -28.996 1.00 88.25 209 PHE A C 1
ATOM 1740 O O . PHE A 1 209 ? 11.789 -8.881 -28.374 1.00 88.25 209 PHE A O 1
ATOM 1747 N N . SER A 1 210 ? 13.878 -9.058 -29.191 1.00 88.94 210 SER A N 1
ATOM 1748 C CA . SER A 1 210 ? 14.145 -10.384 -28.635 1.00 88.94 210 SER A CA 1
ATOM 1749 C C . SER A 1 210 ? 15.279 -10.310 -27.603 1.00 88.94 210 SER A C 1
ATOM 1751 O O . SER A 1 210 ? 16.369 -9.846 -27.948 1.00 88.94 210 SER A O 1
ATOM 1753 N N . PRO A 1 211 ? 15.057 -10.724 -26.340 1.00 93.19 211 PRO A N 1
ATOM 1754 C CA . PRO A 1 211 ? 13.767 -11.098 -25.756 1.00 93.19 211 PRO A CA 1
ATOM 1755 C C . PRO A 1 211 ? 12.851 -9.881 -25.534 1.00 93.19 211 PRO A C 1
ATOM 1757 O O . PRO A 1 211 ? 13.322 -8.791 -25.205 1.00 93.19 211 PRO A O 1
ATOM 1760 N N . SER A 1 212 ? 11.533 -10.087 -25.634 1.00 91.00 212 SER A N 1
ATOM 1761 C CA . SER A 1 212 ? 10.519 -9.048 -25.379 1.00 91.00 212 SER A CA 1
ATOM 1762 C C . SER A 1 212 ? 10.237 -8.836 -23.889 1.00 91.00 212 SER A C 1
ATOM 1764 O O . SER A 1 212 ? 9.528 -7.910 -23.507 1.00 91.00 212 SER A O 1
ATOM 1766 N N . GLN A 1 213 ? 10.799 -9.677 -23.020 1.00 94.69 213 GLN A N 1
ATOM 1767 C CA . GLN A 1 213 ? 10.762 -9.513 -21.572 1.00 94.69 213 GLN A CA 1
ATOM 1768 C C . GLN A 1 213 ? 12.180 -9.597 -21.019 1.00 94.69 213 GLN A C 1
ATOM 1770 O O . GLN A 1 213 ? 12.879 -10.580 -21.252 1.00 94.69 213 GLN A O 1
ATOM 1775 N N . ILE A 1 214 ? 12.589 -8.578 -20.270 1.00 95.25 214 ILE A N 1
ATOM 1776 C CA . ILE A 1 214 ? 13.901 -8.499 -19.625 1.00 95.25 214 ILE A CA 1
ATOM 1777 C C . ILE A 1 214 ? 13.696 -8.383 -18.120 1.00 95.25 214 ILE A C 1
ATOM 1779 O O . ILE A 1 214 ? 12.809 -7.661 -17.667 1.00 95.25 214 ILE A O 1
ATOM 1783 N N . ILE A 1 215 ? 14.510 -9.089 -17.341 1.00 95.75 215 ILE A N 1
ATOM 1784 C CA . ILE A 1 215 ? 14.564 -8.951 -15.886 1.00 95.75 215 ILE A CA 1
ATOM 1785 C C . ILE A 1 215 ? 15.932 -8.369 -15.542 1.00 95.75 215 ILE A C 1
ATOM 1787 O O . ILE A 1 215 ? 16.948 -8.920 -15.951 1.00 95.75 215 ILE A O 1
ATOM 1791 N N . LEU A 1 216 ? 15.937 -7.255 -14.817 1.00 94.25 216 LEU A N 1
ATOM 1792 C CA . LEU A 1 216 ? 17.127 -6.669 -14.212 1.00 94.25 216 LEU A CA 1
ATOM 1793 C C . LEU A 1 216 ? 17.068 -6.962 -12.715 1.00 94.25 216 LEU A C 1
ATOM 1795 O O . LEU A 1 216 ? 16.114 -6.559 -12.052 1.00 94.25 216 LEU A O 1
ATOM 1799 N N . ASP A 1 217 ? 18.044 -7.680 -12.184 1.00 93.50 217 ASP A N 1
ATOM 1800 C CA . ASP A 1 217 ? 18.081 -8.137 -10.791 1.00 93.50 217 ASP A CA 1
ATOM 1801 C C . ASP A 1 217 ? 19.136 -7.416 -9.939 1.00 93.50 217 ASP A C 1
ATOM 1803 O O . ASP A 1 217 ? 19.152 -7.594 -8.724 1.00 93.50 217 ASP A O 1
ATOM 1807 N N . GLN A 1 218 ? 19.969 -6.569 -10.553 1.00 91.06 218 GLN A N 1
ATOM 1808 C CA . GLN A 1 218 ? 20.996 -5.766 -9.887 1.00 91.06 218 GLN A CA 1
ATOM 1809 C C . GLN A 1 218 ? 20.993 -4.308 -10.382 1.00 91.06 218 GLN A C 1
ATOM 1811 O O . GLN A 1 218 ? 20.656 -4.058 -11.547 1.00 91.06 218 GLN A O 1
ATOM 1816 N N . PRO A 1 219 ? 21.371 -3.339 -9.525 1.00 89.44 219 PRO A N 1
ATOM 1817 C CA . PRO A 1 219 ? 21.612 -1.964 -9.944 1.00 89.44 219 PRO A CA 1
ATOM 1818 C C . PRO A 1 219 ? 22.920 -1.838 -10.762 1.00 89.44 219 PRO A C 1
ATOM 1820 O O . PRO A 1 219 ? 23.810 -2.680 -10.638 1.00 89.44 219 PRO A O 1
ATOM 1823 N N . PRO A 1 220 ? 23.071 -0.778 -11.577 1.00 91.69 220 PRO A N 1
ATOM 1824 C CA . PRO A 1 220 ? 22.040 0.197 -11.914 1.00 91.69 220 PRO A CA 1
ATOM 1825 C C . PRO A 1 220 ? 20.963 -0.445 -12.799 1.00 91.69 220 PRO A C 1
ATOM 1827 O O . PRO A 1 220 ? 21.267 -1.090 -13.800 1.00 91.69 220 PRO A O 1
ATOM 1830 N N . PHE A 1 221 ? 19.687 -0.235 -12.460 1.00 93.88 221 PHE A N 1
ATOM 1831 C CA . PHE A 1 221 ? 18.568 -0.793 -13.223 1.00 93.88 221 PHE A CA 1
ATOM 1832 C C . PHE A 1 221 ? 18.399 -0.039 -14.551 1.00 93.88 221 PHE A C 1
ATOM 1834 O O . PHE A 1 221 ? 17.606 0.900 -14.669 1.00 93.88 221 PHE A O 1
ATOM 1841 N N . ARG A 1 222 ? 19.186 -0.436 -15.556 1.00 94.12 222 ARG A N 1
ATOM 1842 C CA . ARG A 1 222 ? 19.225 0.160 -16.896 1.00 94.12 222 ARG A CA 1
ATOM 1843 C C . ARG A 1 222 ? 19.127 -0.900 -17.985 1.00 94.12 222 ARG A C 1
ATOM 1845 O O . ARG A 1 222 ? 19.636 -2.007 -17.840 1.00 94.12 222 ARG A O 1
ATOM 1852 N N . LEU A 1 223 ? 18.490 -0.538 -19.093 1.00 95.50 223 LEU A N 1
ATOM 1853 C CA . LEU A 1 223 ? 18.396 -1.371 -20.286 1.00 95.50 223 LEU A CA 1
ATOM 1854 C C . LEU A 1 223 ? 18.663 -0.527 -21.527 1.00 95.50 223 LEU A C 1
ATOM 1856 O O . LEU A 1 223 ? 17.884 0.374 -21.835 1.00 95.50 223 LEU A O 1
ATOM 1860 N N . THR A 1 224 ? 19.719 -0.880 -22.254 1.00 95.12 224 THR A N 1
ATOM 1861 C CA . THR A 1 224 ? 20.098 -0.245 -23.518 1.00 95.12 224 THR A CA 1
ATOM 1862 C C . THR A 1 224 ? 19.793 -1.164 -24.696 1.00 95.12 224 THR A C 1
ATOM 1864 O O . THR A 1 224 ? 20.071 -2.370 -24.659 1.00 95.12 224 THR A O 1
ATOM 1867 N N . ARG A 1 225 ? 19.195 -0.604 -25.747 1.00 92.75 225 ARG A N 1
ATOM 1868 C CA . ARG A 1 225 ? 18.852 -1.303 -26.992 1.00 92.75 225 ARG A CA 1
ATOM 1869 C C . ARG A 1 225 ? 18.953 -0.342 -28.172 1.00 92.75 225 ARG A C 1
ATOM 1871 O O . ARG A 1 225 ? 18.835 0.867 -28.014 1.00 92.75 225 ARG A O 1
ATOM 1878 N N . ILE A 1 226 ? 19.118 -0.910 -29.361 1.00 90.38 226 ILE A N 1
ATOM 1879 C CA . ILE A 1 226 ? 19.065 -0.171 -30.622 1.00 90.38 226 ILE A CA 1
ATOM 1880 C C . ILE A 1 226 ? 17.667 -0.337 -31.212 1.00 90.38 226 ILE A C 1
ATOM 1882 O O . ILE A 1 226 ? 17.132 -1.446 -31.259 1.00 90.38 226 ILE A O 1
ATOM 1886 N N . GLY A 1 227 ? 17.073 0.771 -31.631 1.00 84.38 227 GLY A N 1
ATOM 1887 C CA . GLY A 1 227 ? 15.805 0.829 -32.347 1.00 84.38 227 GLY A CA 1
ATOM 1888 C C . GLY A 1 227 ? 15.889 1.790 -33.528 1.00 84.38 227 GLY A C 1
ATOM 1889 O O . GLY A 1 227 ? 16.934 2.388 -33.779 1.00 84.38 227 GLY A O 1
ATOM 1890 N N . TRP A 1 228 ? 14.784 1.912 -34.249 1.00 77.81 228 TRP A N 1
ATOM 1891 C CA . TRP A 1 228 ? 14.578 2.882 -35.323 1.00 77.81 228 TRP A CA 1
ATOM 1892 C C . TRP A 1 228 ? 13.621 3.985 -34.867 1.00 77.81 228 TRP A C 1
ATOM 1894 O O . TRP A 1 228 ? 12.825 3.717 -33.936 1.00 77.81 228 TRP A O 1
#

Foldseek 3Di:
DDDPPPPDDDDDLQDFPDPDPPDDPDPDDPDPDDDDQPPPVPQDPDDDDDPSLPPPDPVVCVVQQAAPQPRAGAALWFAAPVRHIHHQVSLVVVCSNPRDFQADPPPRHGPCVVVVPPDDSHRPVVSNVSCCVPVVVRNVVVVVVVVVVVVPDDDWAKDWDKDKDWDDDPPPDTKIKMKIFIATPPCPVPLQVVVNRDQKDWAAADVVDVVRIDIGRGPRRMDIDMDD